Protein AF-A0A9P4KDC1-F1 (afdb_monomer)

Mean predicted aligned error: 7.97 Å

Secondary structure (DSSP, 8-state):
-PPPP-------------TTS-GGGS-SSHHHHHHHHHHHHHS-HHHHHHHHHHHHHHHHHHHHTT-TT--HHHHHHHHHHHHHTTGGGSSTTSS----SS-HHHHHHHHHHHHHTT-TTTHHHH-HHHHHHHHHGGGGSSS-TTTS--TTHHHHHHHHHHHHHHH-GGGG-TTSHHHHHHHHHHH-TT--SS-TT-

pLDDT: mean 82.8, std 18.89, range [23.78, 97.25]

Sequence (197 aa):
MCPPNGFADRIVVAIPVSTSTPYDIVPFTEVSIAANRIASSALRPSILSHSIRVFLYAKTLAAHLGFAGIEEGKLDLLFTTCILHDIGTTKECDGPKHYSISFEDAHKVWVAIALHTSPGIAERISDLAKLVRKAMPIDFGGFEERYPRLEIEKVLGDTAIEQAIRRSPKASAASWSNNLYQAYLADPESKGVNKGF

Structure (mmCIF, N/CA/C/O backbone):
data_AF-A0A9P4KDC1-F1
#
_entry.id   AF-A0A9P4KDC1-F1
#
loop_
_atom_site.group_PDB
_atom_site.id
_atom_site.type_symbol
_atom_site.label_atom_id
_atom_site.label_alt_id
_atom_site.label_comp_id
_atom_site.label_asym_id
_atom_site.label_entity_id
_atom_site.label_seq_id
_atom_site.pdbx_PDB_ins_code
_atom_site.Cartn_x
_atom_site.Cartn_y
_atom_site.Cartn_z
_atom_site.occupancy
_atom_site.B_iso_or_equiv
_atom_site.auth_seq_id
_atom_site.auth_comp_id
_atom_site.auth_asym_id
_atom_site.auth_atom_id
_atom_site.pdbx_PDB_model_num
ATOM 1 N N . MET A 1 1 ? 13.934 1.532 12.221 1.00 29.88 1 MET A N 1
ATOM 2 C CA . MET A 1 1 ? 14.493 2.894 12.094 1.00 29.88 1 MET A CA 1
ATOM 3 C C . MET A 1 1 ? 13.511 3.856 12.747 1.00 29.88 1 MET A C 1
ATOM 5 O O . MET A 1 1 ? 12.413 3.993 12.228 1.00 29.88 1 MET A O 1
ATOM 9 N N . CYS A 1 2 ? 13.840 4.435 13.905 1.00 23.78 2 CYS A N 1
ATOM 10 C CA . CYS A 1 2 ? 13.063 5.556 14.452 1.00 23.78 2 CYS A CA 1
ATOM 11 C C . CYS A 1 2 ? 13.303 6.801 13.584 1.00 23.78 2 CYS A C 1
ATOM 13 O O . CYS A 1 2 ? 14.430 6.968 13.107 1.00 23.78 2 CYS A O 1
ATOM 15 N N . PRO A 1 3 ? 12.304 7.669 13.363 1.00 28.86 3 PRO A N 1
ATOM 16 C CA . PRO A 1 3 ? 12.537 8.898 12.628 1.00 28.86 3 PRO A CA 1
ATOM 17 C C . PRO A 1 3 ? 13.253 9.919 13.534 1.00 28.86 3 PRO A C 1
ATOM 19 O O . PRO A 1 3 ? 12.957 9.983 14.730 1.00 28.86 3 PRO A O 1
ATOM 22 N N . PRO A 1 4 ? 14.211 10.696 12.998 1.00 32.16 4 PRO A N 1
ATOM 23 C CA . PRO A 1 4 ? 14.863 11.766 13.740 1.00 32.16 4 PRO A CA 1
ATOM 24 C C . PRO A 1 4 ? 13.891 12.928 13.993 1.00 32.16 4 PRO A C 1
ATOM 26 O O . PRO A 1 4 ? 13.071 13.269 13.142 1.00 32.16 4 PRO A O 1
ATOM 29 N N . ASN A 1 5 ? 14.002 13.528 15.180 1.00 37.78 5 ASN A N 1
ATOM 30 C CA . ASN A 1 5 ? 13.268 14.723 15.587 1.00 37.78 5 ASN A CA 1
ATOM 31 C C . ASN A 1 5 ? 13.714 15.944 14.772 1.00 37.78 5 ASN A C 1
ATOM 33 O O . ASN A 1 5 ? 14.909 16.226 14.699 1.00 37.78 5 ASN A O 1
ATOM 37 N N . GLY A 1 6 ? 12.756 16.723 14.268 1.00 34.72 6 GLY A N 1
ATOM 38 C CA . GLY A 1 6 ? 13.003 18.101 13.850 1.00 34.72 6 GLY A CA 1
ATOM 39 C C . GLY A 1 6 ? 12.123 18.565 12.697 1.00 34.72 6 GLY A C 1
ATOM 40 O O . GLY A 1 6 ? 12.187 18.002 11.613 1.00 34.72 6 GLY A O 1
ATOM 41 N N . PHE A 1 7 ? 11.408 19.662 12.952 1.00 31.67 7 PHE A N 1
ATOM 42 C CA . PHE A 1 7 ? 10.644 20.501 12.023 1.00 31.67 7 PHE A CA 1
ATOM 43 C C . PHE A 1 7 ? 9.199 20.077 11.755 1.00 31.67 7 PHE A C 1
ATOM 45 O O . PHE A 1 7 ? 8.811 19.594 10.695 1.00 31.67 7 PHE A O 1
ATOM 52 N N . ALA A 1 8 ? 8.37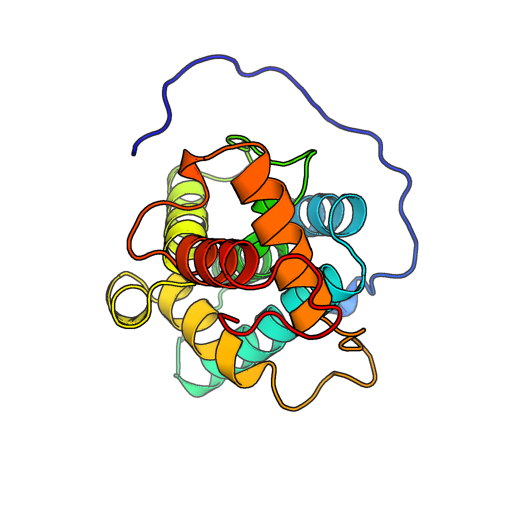3 20.392 12.753 1.00 34.62 8 ALA A N 1
ATOM 53 C CA . ALA A 1 8 ? 7.025 20.863 12.510 1.00 34.62 8 ALA A CA 1
ATOM 54 C C . ALA A 1 8 ? 7.097 22.116 11.623 1.00 34.62 8 ALA A C 1
ATOM 56 O O . ALA A 1 8 ? 7.413 23.187 12.123 1.00 34.62 8 ALA A O 1
ATOM 57 N N . ASP A 1 9 ? 6.830 21.979 10.325 1.00 33.28 9 ASP A N 1
ATOM 58 C CA . ASP A 1 9 ? 6.222 23.062 9.557 1.00 33.28 9 ASP A CA 1
ATOM 59 C C . ASP A 1 9 ? 5.540 22.555 8.277 1.00 33.28 9 ASP A C 1
ATOM 61 O O . ASP A 1 9 ? 6.148 22.019 7.356 1.00 33.28 9 ASP A O 1
ATOM 65 N N . ARG A 1 10 ? 4.216 22.734 8.296 1.00 43.06 10 ARG A N 1
ATOM 66 C CA . ARG A 1 10 ? 3.292 23.043 7.198 1.00 43.06 10 ARG A CA 1
ATOM 67 C C . ARG A 1 10 ? 3.597 22.475 5.811 1.00 43.06 10 ARG A C 1
ATOM 69 O O . ARG A 1 10 ? 4.330 23.082 5.041 1.00 43.06 10 ARG A O 1
ATOM 76 N N . ILE A 1 11 ? 2.767 21.514 5.397 1.00 33.25 11 ILE A N 1
ATOM 77 C CA . ILE A 1 11 ? 2.155 21.571 4.065 1.00 33.25 11 ILE A CA 1
ATOM 78 C C . ILE A 1 11 ? 0.678 21.147 4.166 1.00 33.25 11 ILE A C 1
ATOM 80 O O . ILE A 1 11 ? 0.348 19.965 4.129 1.00 33.25 11 ILE A O 1
ATOM 84 N N . VAL A 1 12 ? -0.230 22.123 4.262 1.00 38.34 12 VAL A N 1
ATOM 85 C CA . VAL A 1 12 ? -1.611 21.940 3.791 1.00 38.34 12 VAL A CA 1
ATOM 86 C C . VAL A 1 12 ? -1.554 22.217 2.294 1.00 38.34 12 VAL A C 1
ATOM 88 O O . VAL A 1 12 ? -1.618 23.373 1.881 1.00 38.34 12 VAL A O 1
ATOM 91 N N . VAL A 1 13 ? -1.349 21.188 1.466 1.00 37.28 13 VAL A N 1
ATOM 92 C CA . VAL A 1 13 ? -1.522 21.381 0.021 1.00 37.28 13 VAL A CA 1
ATOM 93 C C . VAL A 1 13 ? -3.025 21.506 -0.210 1.00 37.28 13 VAL A C 1
ATOM 95 O O . VAL A 1 13 ? -3.771 20.544 -0.018 1.00 37.28 13 VAL A O 1
ATOM 98 N N . ALA A 1 14 ? -3.482 22.694 -0.597 1.00 40.09 14 ALA A N 1
ATOM 99 C CA . ALA A 1 14 ? -4.805 22.867 -1.177 1.00 40.09 14 ALA A CA 1
ATOM 100 C C . ALA A 1 14 ? -4.796 22.202 -2.563 1.00 40.09 14 ALA A C 1
ATOM 102 O O . ALA A 1 14 ? -4.423 22.819 -3.557 1.00 40.09 14 ALA A O 1
ATOM 103 N N . ILE A 1 15 ? -5.128 20.911 -2.608 1.00 41.53 15 ILE A N 1
ATOM 104 C CA . ILE A 1 15 ? -5.276 20.152 -3.855 1.00 41.53 15 ILE A CA 1
ATOM 105 C C . ILE A 1 15 ? -6.762 20.151 -4.226 1.00 41.53 15 ILE A C 1
ATOM 107 O O . ILE A 1 15 ? -7.590 19.853 -3.357 1.00 41.53 15 ILE A O 1
ATOM 111 N N . PRO A 1 16 ? -7.123 20.484 -5.479 1.00 36.47 16 PRO A N 1
ATOM 112 C CA . PRO A 1 16 ? -8.507 20.460 -5.926 1.00 36.47 16 PRO A CA 1
ATOM 113 C C . PRO A 1 16 ? -9.103 19.058 -5.763 1.00 36.47 16 PRO A C 1
ATOM 115 O O . PRO A 1 16 ? -8.506 18.050 -6.141 1.00 36.47 16 PRO A O 1
ATOM 118 N N . VAL A 1 17 ? -10.292 19.011 -5.164 1.00 39.22 17 VAL A N 1
ATOM 119 C CA . VAL A 1 17 ? -11.052 17.783 -4.923 1.00 39.22 17 VAL A CA 1
ATOM 120 C C . VAL A 1 17 ? -11.535 17.240 -6.268 1.00 39.22 17 VAL A C 1
ATOM 122 O O . VAL A 1 17 ? -12.420 17.821 -6.891 1.00 39.22 17 VAL A O 1
ATOM 125 N N . SER A 1 18 ? -10.955 16.127 -6.719 1.00 39.22 18 SER A N 1
ATOM 126 C CA . SER A 1 18 ? -11.537 15.329 -7.800 1.00 39.22 18 SER A CA 1
ATOM 127 C C . SER A 1 18 ? -12.724 14.539 -7.242 1.00 39.22 18 SER A C 1
ATOM 129 O O . SER A 1 18 ? -12.591 13.801 -6.265 1.00 39.22 18 SER A O 1
ATOM 131 N N . THR A 1 19 ? -13.900 14.726 -7.834 1.00 39.00 19 THR A N 1
ATOM 132 C CA . THR A 1 19 ? -15.217 14.325 -7.309 1.00 39.00 19 THR A CA 1
ATOM 133 C C . THR A 1 19 ? -15.581 12.850 -7.519 1.00 39.00 19 THR A C 1
ATOM 135 O O . THR A 1 19 ? -16.751 12.493 -7.421 1.00 39.00 19 THR A O 1
ATOM 138 N N . SER A 1 20 ? -14.620 11.964 -7.793 1.00 47.50 20 SER A N 1
ATOM 139 C CA . SER A 1 20 ? -14.916 10.566 -8.147 1.00 47.50 20 SER A CA 1
ATOM 140 C C . SER A 1 20 ? -14.581 9.522 -7.076 1.00 47.50 20 SER A C 1
ATOM 142 O O . SER A 1 20 ? -14.668 8.331 -7.369 1.00 47.50 20 SER A O 1
ATOM 144 N N . THR A 1 21 ? -14.213 9.908 -5.847 1.00 49.53 21 THR A N 1
ATOM 145 C CA . THR A 1 21 ? -14.125 8.942 -4.733 1.00 49.53 21 THR A CA 1
ATOM 146 C C . THR A 1 21 ? -15.420 8.979 -3.923 1.00 49.53 21 THR A C 1
ATOM 148 O O . THR A 1 21 ? -15.751 10.017 -3.350 1.00 49.53 21 THR A O 1
ATOM 151 N N . PRO A 1 22 ? -16.208 7.891 -3.889 1.00 52.09 22 PRO A N 1
ATOM 152 C CA . PRO A 1 22 ? -17.443 7.886 -3.129 1.00 52.09 22 PRO A CA 1
ATOM 153 C C . PRO A 1 22 ? -17.098 7.898 -1.639 1.00 52.09 22 PRO A C 1
ATOM 155 O O . PRO A 1 22 ? -16.481 6.965 -1.123 1.00 52.09 22 PRO A O 1
ATOM 158 N N . TYR A 1 23 ? -17.509 8.968 -0.961 1.00 58.38 23 TYR A N 1
ATOM 159 C CA . TYR A 1 23 ? -17.381 9.163 0.484 1.00 58.38 23 TYR A CA 1
ATOM 160 C C . TYR A 1 23 ? -17.908 7.971 1.311 1.00 58.38 23 TYR A C 1
ATOM 162 O O . TYR A 1 23 ? -17.483 7.794 2.444 1.00 58.38 23 TYR A O 1
ATOM 170 N N . ASP A 1 24 ? -18.758 7.114 0.736 1.00 73.00 24 ASP A N 1
ATOM 171 C CA . ASP A 1 24 ? -19.408 5.972 1.395 1.00 73.00 24 ASP A CA 1
ATOM 172 C C . ASP A 1 24 ? -18.449 4.926 1.992 1.00 73.00 24 ASP A C 1
ATOM 174 O O . ASP A 1 24 ? -18.828 4.196 2.908 1.00 73.00 24 ASP A O 1
ATOM 178 N N . ILE A 1 25 ? -17.229 4.792 1.455 1.00 82.81 25 ILE A N 1
ATOM 179 C CA . ILE A 1 25 ? -16.255 3.791 1.932 1.00 82.81 25 ILE A CA 1
ATOM 180 C C . ILE A 1 25 ? -15.199 4.368 2.876 1.00 82.81 25 ILE A C 1
ATOM 182 O O . ILE A 1 25 ? -14.507 3.600 3.545 1.00 82.81 25 ILE A O 1
ATOM 186 N N . VAL A 1 26 ? -15.060 5.694 2.915 1.00 85.06 26 VAL A N 1
ATOM 187 C CA . VAL A 1 26 ? -14.064 6.384 3.736 1.00 85.06 26 VAL A CA 1
ATOM 188 C C . VAL A 1 26 ? -14.664 6.578 5.127 1.00 85.06 26 VAL A C 1
ATOM 190 O O . VAL A 1 26 ? -15.714 7.212 5.235 1.00 85.06 26 VAL A O 1
ATOM 193 N N . PRO A 1 27 ? -14.040 6.068 6.204 1.00 87.56 27 PRO A N 1
ATOM 194 C CA . PRO A 1 27 ? -14.492 6.384 7.554 1.00 87.56 27 PRO A CA 1
ATOM 195 C C . PRO A 1 27 ? -14.543 7.902 7.775 1.00 87.56 27 PRO A C 1
ATOM 197 O O . PRO A 1 27 ? -13.656 8.632 7.325 1.00 87.56 27 PRO A O 1
ATOM 200 N N . PHE A 1 28 ? -15.582 8.394 8.453 1.00 86.69 28 PHE A N 1
ATOM 201 C CA . PHE A 1 28 ? -15.849 9.831 8.582 1.00 86.69 28 PHE A CA 1
ATOM 202 C C . PHE A 1 28 ? -15.033 10.485 9.708 1.00 86.69 28 PHE A C 1
ATOM 204 O O . PHE A 1 28 ? -15.563 11.158 10.587 1.00 86.69 28 PHE A O 1
ATOM 211 N N . THR A 1 29 ? -13.722 10.270 9.685 1.00 87.25 29 THR A N 1
ATOM 212 C CA . THR A 1 29 ? -12.773 10.854 10.637 1.00 87.25 29 THR A CA 1
ATOM 213 C C . THR A 1 29 ? -11.743 11.706 9.913 1.00 87.25 29 THR A C 1
ATOM 215 O O . THR A 1 29 ? -11.454 11.506 8.729 1.00 87.25 29 THR A O 1
ATOM 218 N N . GLU A 1 30 ? -11.171 12.686 10.618 1.00 87.56 30 GLU A N 1
ATOM 219 C CA . GLU A 1 30 ? -10.211 13.621 10.021 1.00 87.56 30 GLU A CA 1
ATOM 220 C C . GLU A 1 30 ? -9.002 12.900 9.413 1.00 87.56 30 GLU A C 1
ATOM 222 O O . GLU A 1 30 ? -8.563 13.254 8.316 1.00 87.56 30 GLU A O 1
ATOM 227 N N . VAL A 1 31 ? -8.503 11.852 10.080 1.00 88.06 31 VAL A N 1
ATOM 228 C CA . VAL A 1 31 ? -7.376 11.053 9.583 1.00 88.06 31 VAL A CA 1
ATOM 229 C C . VAL A 1 31 ? -7.734 10.299 8.306 1.00 88.06 31 VAL A C 1
ATOM 231 O O . VAL A 1 31 ? -6.983 10.377 7.335 1.00 88.06 31 VAL A O 1
ATOM 234 N N . SER A 1 32 ? -8.886 9.628 8.264 1.00 90.75 32 SER A N 1
ATOM 235 C CA . SER A 1 32 ? -9.312 8.840 7.107 1.00 90.75 32 SER A CA 1
ATOM 236 C C . SER A 1 32 ? -9.568 9.734 5.893 1.00 90.75 32 SER A C 1
ATOM 238 O O . SER A 1 32 ? -9.101 9.449 4.788 1.00 90.75 32 SER A O 1
ATOM 240 N N . ILE A 1 33 ? -10.213 10.885 6.099 1.00 90.56 33 ILE A N 1
ATOM 241 C CA . ILE A 1 33 ? -10.442 11.883 5.047 1.00 90.56 33 ILE A CA 1
ATOM 242 C C . ILE A 1 33 ? -9.114 12.456 4.534 1.00 90.56 33 ILE A C 1
ATOM 244 O O . ILE A 1 33 ? -8.922 12.581 3.319 1.00 90.56 33 ILE A O 1
ATOM 248 N N . ALA A 1 34 ? -8.181 12.796 5.429 1.00 89.62 34 ALA A N 1
ATOM 249 C CA . ALA A 1 34 ? -6.869 13.314 5.047 1.00 89.62 34 ALA A CA 1
ATOM 250 C C . ALA A 1 34 ? -6.041 12.270 4.281 1.00 89.62 34 ALA A C 1
ATOM 252 O O . ALA A 1 34 ? -5.470 12.590 3.237 1.00 89.62 34 ALA A O 1
ATOM 253 N N . ALA A 1 35 ? -6.021 11.021 4.750 1.00 91.81 35 ALA A N 1
ATOM 254 C CA . ALA A 1 35 ? -5.336 9.912 4.095 1.00 91.81 35 ALA A CA 1
ATOM 255 C C . ALA A 1 35 ? -5.904 9.653 2.693 1.00 91.81 35 ALA A C 1
ATOM 257 O O . ALA A 1 35 ? -5.139 9.574 1.730 1.00 91.81 35 ALA A O 1
ATOM 258 N N . ASN A 1 36 ? -7.235 9.624 2.553 1.00 93.31 36 ASN A N 1
ATOM 259 C CA . ASN A 1 36 ? -7.890 9.480 1.254 1.00 93.31 36 ASN A CA 1
ATOM 260 C C . ASN A 1 36 ? -7.541 10.631 0.304 1.00 93.31 36 ASN A C 1
ATOM 262 O O . ASN A 1 36 ? -7.286 10.396 -0.876 1.00 93.31 36 ASN A O 1
ATOM 266 N N . ARG A 1 37 ? -7.500 11.873 0.802 1.00 91.44 37 ARG A N 1
ATOM 267 C CA . ARG A 1 37 ? -7.134 13.043 -0.009 1.00 91.44 37 ARG A CA 1
ATOM 268 C C . ARG A 1 37 ? -5.698 12.944 -0.516 1.00 91.44 37 ARG A C 1
ATOM 270 O O . ARG A 1 37 ? -5.464 13.169 -1.698 1.00 91.44 37 ARG A O 1
ATOM 277 N N . ILE A 1 38 ? -4.761 12.575 0.358 1.00 90.56 38 ILE A N 1
ATOM 278 C CA . ILE A 1 38 ? -3.352 12.378 -0.008 1.00 90.56 38 ILE A CA 1
ATOM 279 C C . ILE A 1 38 ? -3.242 11.289 -1.076 1.00 90.56 38 ILE A C 1
ATOM 281 O O 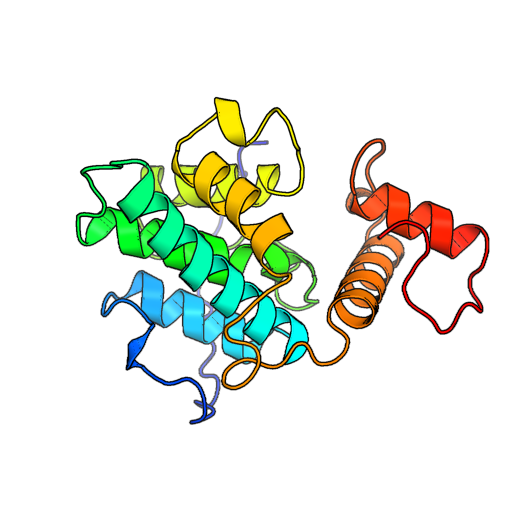. ILE A 1 38 ? -2.696 11.542 -2.149 1.00 90.56 38 ILE A O 1
ATOM 285 N N . ALA A 1 39 ? -3.824 10.117 -0.823 1.00 93.44 39 ALA A N 1
ATOM 286 C CA . ALA A 1 39 ? -3.799 8.996 -1.752 1.00 93.44 39 ALA A CA 1
ATOM 287 C C . ALA A 1 39 ? -4.424 9.353 -3.107 1.00 93.44 39 ALA A C 1
ATOM 289 O O . ALA A 1 39 ? -3.787 9.173 -4.139 1.00 93.44 39 ALA A O 1
ATOM 290 N N . SER A 1 40 ? -5.622 9.940 -3.109 1.00 93.88 40 SER A N 1
ATOM 291 C CA . SER A 1 40 ? -6.338 10.311 -4.338 1.00 93.88 40 SER A CA 1
ATOM 292 C C . SER A 1 40 ? -5.617 11.383 -5.153 1.00 93.88 40 SER A C 1
ATOM 294 O O . SER A 1 40 ? -5.797 11.454 -6.364 1.00 93.88 40 SER A O 1
ATOM 296 N N . SER A 1 41 ? -4.811 12.225 -4.500 1.00 92.38 41 SER A N 1
ATOM 297 C CA . SER A 1 41 ? -4.029 13.261 -5.178 1.00 92.38 41 SER A CA 1
ATOM 298 C C . SER A 1 41 ? -2.712 12.770 -5.775 1.00 92.38 41 SER A C 1
ATOM 300 O O . SER A 1 41 ? -2.232 13.365 -6.735 1.00 92.38 41 SER A O 1
ATOM 302 N N . ALA A 1 42 ? -2.115 11.724 -5.199 1.00 92.44 42 ALA A N 1
ATOM 303 C CA . ALA A 1 42 ? -0.750 11.309 -5.520 1.00 92.44 42 ALA A CA 1
ATOM 304 C C . ALA A 1 42 ? -0.683 9.960 -6.252 1.00 92.44 42 ALA A C 1
ATOM 306 O O . ALA A 1 42 ? 0.212 9.743 -7.067 1.00 92.44 42 ALA A O 1
ATOM 307 N N . LEU A 1 43 ? -1.600 9.033 -5.963 1.00 95.38 43 LEU A N 1
ATOM 308 C CA . LEU A 1 43 ? -1.584 7.696 -6.549 1.00 95.38 43 LEU A CA 1
ATOM 309 C C . LEU A 1 43 ? -2.137 7.699 -7.974 1.00 95.38 43 LEU A C 1
ATOM 311 O O . LEU A 1 43 ? -3.105 8.382 -8.307 1.00 95.38 43 LEU A O 1
ATOM 315 N N . ARG A 1 44 ? -1.561 6.833 -8.811 1.00 95.81 44 ARG A N 1
ATOM 316 C CA . ARG A 1 44 ? -2.151 6.475 -10.106 1.00 95.81 44 ARG A CA 1
ATOM 317 C C . ARG A 1 44 ? -3.528 5.825 -9.881 1.00 95.81 44 ARG A C 1
ATOM 319 O O . ARG A 1 44 ? -3.681 5.106 -8.892 1.00 95.81 44 ARG A O 1
ATOM 326 N N . PRO A 1 45 ? -4.501 5.974 -10.802 1.00 96.44 45 PRO A N 1
ATOM 327 C CA . PRO A 1 45 ? -5.839 5.393 -10.636 1.00 96.44 45 PRO A CA 1
ATOM 328 C C . PRO A 1 45 ? -5.855 3.880 -10.375 1.00 96.44 45 PRO A C 1
ATOM 330 O O . PRO A 1 45 ? -6.677 3.406 -9.590 1.00 96.44 45 PRO A O 1
ATOM 333 N N . SER A 1 46 ? -4.932 3.129 -10.989 1.00 96.38 46 SER A N 1
ATOM 334 C CA . SER A 1 46 ? -4.757 1.692 -10.748 1.00 96.38 46 SER A CA 1
ATOM 335 C C . SER A 1 46 ? -4.365 1.405 -9.296 1.00 96.38 46 SER A C 1
ATOM 337 O O . SER A 1 46 ? -5.005 0.585 -8.641 1.00 96.38 46 SER A O 1
ATOM 339 N N . ILE A 1 47 ? -3.359 2.118 -8.773 1.00 96.50 47 ILE A N 1
ATOM 340 C CA . ILE A 1 47 ? -2.836 1.949 -7.408 1.00 96.50 47 ILE A CA 1
ATOM 341 C C . ILE A 1 47 ? -3.857 2.435 -6.373 1.00 96.50 47 ILE A C 1
ATOM 343 O O . ILE A 1 47 ? -4.075 1.772 -5.366 1.00 96.50 47 ILE A O 1
ATOM 347 N N . LEU A 1 48 ? -4.562 3.541 -6.634 1.00 96.81 48 LEU A N 1
ATOM 348 C CA . LEU A 1 48 ? -5.652 3.992 -5.765 1.00 96.81 48 LEU A CA 1
ATOM 349 C C . LEU A 1 48 ? -6.773 2.943 -5.679 1.00 96.81 48 LEU A C 1
ATOM 351 O O . LEU A 1 48 ? -7.231 2.617 -4.585 1.00 96.81 48 LEU A O 1
ATOM 355 N N . SER A 1 49 ? -7.189 2.391 -6.823 1.00 95.69 49 SER A N 1
ATOM 356 C CA . SER A 1 49 ? -8.220 1.347 -6.877 1.00 95.69 49 SER A CA 1
ATOM 357 C C . SER A 1 49 ? -7.772 0.083 -6.142 1.00 95.69 49 SER A C 1
ATOM 359 O O . SER A 1 49 ? -8.550 -0.474 -5.374 1.00 95.69 49 SER A O 1
ATOM 361 N N . HIS A 1 50 ? -6.511 -0.325 -6.310 1.00 95.75 50 HIS A N 1
ATOM 362 C CA . HIS A 1 50 ? -5.890 -1.410 -5.548 1.00 95.75 50 HIS A CA 1
ATOM 363 C C . HIS A 1 50 ? -5.968 -1.172 -4.040 1.00 95.75 50 HIS A C 1
ATOM 365 O O . HIS A 1 50 ? -6.538 -1.985 -3.318 1.00 95.75 50 HIS A O 1
ATOM 371 N N . SER A 1 51 ? -5.495 -0.023 -3.566 1.00 97.19 51 SER A N 1
ATOM 372 C CA . SER A 1 51 ? -5.525 0.326 -2.146 1.00 97.19 51 SER A CA 1
ATOM 373 C C . SER A 1 51 ? -6.940 0.319 -1.553 1.00 97.19 51 SER A C 1
ATOM 375 O O . SER A 1 51 ? -7.140 -0.136 -0.423 1.00 97.19 51 SER A O 1
ATOM 377 N N . ILE A 1 52 ? -7.943 0.763 -2.322 1.00 95.94 52 ILE A N 1
ATOM 378 C CA . ILE A 1 52 ? -9.357 0.691 -1.926 1.00 95.94 52 ILE A CA 1
ATOM 379 C C . ILE A 1 52 ? -9.835 -0.762 -1.836 1.00 95.94 52 ILE A C 1
ATOM 381 O O . ILE A 1 52 ? -10.447 -1.143 -0.837 1.00 95.94 52 ILE A O 1
ATOM 385 N N . ARG A 1 53 ? -9.565 -1.594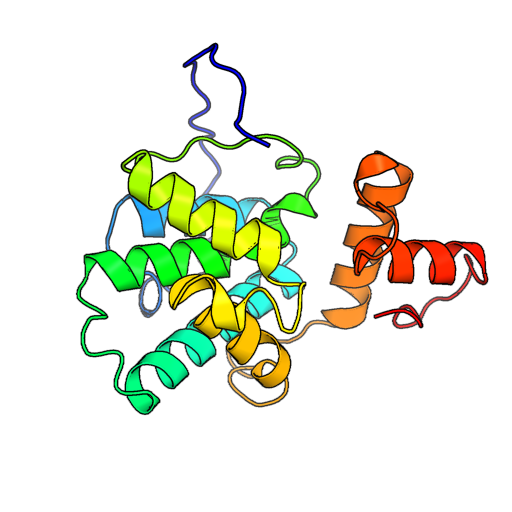 -2.846 1.00 95.62 53 ARG A N 1
ATOM 386 C CA . ARG A 1 53 ? -9.963 -3.007 -2.819 1.00 95.62 53 ARG A CA 1
ATOM 387 C C . ARG A 1 53 ? -9.289 -3.757 -1.664 1.00 95.62 53 ARG A C 1
ATOM 389 O O . ARG A 1 53 ? -9.978 -4.464 -0.929 1.00 95.62 53 ARG A O 1
ATOM 396 N N . VAL A 1 54 ? -7.997 -3.520 -1.415 1.00 96.06 54 VAL A N 1
ATOM 397 C CA . VAL A 1 54 ? -7.264 -4.058 -0.253 1.00 96.06 54 VAL A CA 1
ATOM 398 C C . VAL A 1 54 ? -7.956 -3.673 1.056 1.00 96.06 54 VAL A C 1
ATOM 400 O O . VAL A 1 54 ? -8.154 -4.539 1.908 1.00 96.06 54 VAL A O 1
ATOM 403 N N . PHE A 1 55 ? -8.395 -2.418 1.216 1.00 95.62 55 PHE A N 1
ATOM 404 C CA . PHE A 1 55 ? -9.179 -2.006 2.387 1.00 95.62 55 PHE A CA 1
ATOM 405 C C . PHE A 1 55 ? -10.489 -2.794 2.526 1.00 95.62 55 PHE A C 1
ATOM 407 O O . PHE A 1 55 ? -10.799 -3.281 3.615 1.00 95.62 55 PHE A O 1
ATOM 414 N N . LEU A 1 56 ? -11.253 -2.955 1.443 1.00 93.44 56 LEU A N 1
ATOM 415 C CA . LEU A 1 56 ? -12.536 -3.666 1.469 1.00 93.44 56 LEU A CA 1
ATOM 416 C C . LEU A 1 56 ? -12.366 -5.145 1.848 1.00 93.44 56 LEU A C 1
ATOM 418 O O . LEU A 1 56 ? -13.127 -5.665 2.675 1.00 93.44 56 LEU A O 1
ATOM 422 N N . TYR A 1 57 ? -11.336 -5.812 1.323 1.00 93.31 57 TYR A N 1
ATOM 423 C CA . TYR A 1 57 ? -10.999 -7.176 1.732 1.00 93.31 57 TYR A CA 1
ATOM 424 C C . TYR A 1 57 ? -10.512 -7.239 3.171 1.00 93.31 57 TYR A C 1
ATOM 426 O O . TYR A 1 57 ? -10.959 -8.106 3.918 1.00 93.31 57 TYR A O 1
ATOM 434 N N . ALA A 1 58 ? -9.653 -6.315 3.600 1.00 92.94 58 ALA A N 1
ATOM 435 C CA . ALA A 1 58 ? -9.152 -6.294 4.969 1.00 92.94 58 ALA A CA 1
ATOM 436 C C . ALA A 1 58 ? -10.284 -6.070 5.985 1.00 92.94 58 ALA A C 1
ATOM 438 O O . ALA A 1 58 ? -10.343 -6.757 7.005 1.00 92.94 58 ALA A O 1
ATOM 439 N N . LYS A 1 59 ? -11.233 -5.176 5.677 1.00 91.31 59 LYS A N 1
ATOM 440 C CA . LYS A 1 59 ? -12.452 -4.951 6.467 1.00 91.31 59 LYS A CA 1
ATOM 441 C C . LYS A 1 59 ? -13.303 -6.222 6.550 1.00 91.31 59 LYS A C 1
ATOM 443 O O . LYS A 1 59 ? -13.755 -6.592 7.632 1.00 91.31 59 LYS A O 1
ATOM 448 N N . THR A 1 60 ? -13.475 -6.923 5.429 1.00 89.69 60 THR A N 1
ATOM 449 C CA . THR A 1 60 ? -14.223 -8.190 5.369 1.00 89.69 60 THR A CA 1
ATOM 450 C C . THR A 1 60 ? -13.528 -9.300 6.162 1.00 89.69 60 THR A C 1
ATOM 452 O O . THR A 1 60 ? -14.177 -10.023 6.919 1.00 89.69 60 THR A O 1
ATOM 455 N N . LEU A 1 61 ? -12.204 -9.420 6.041 1.00 89.06 61 LEU A N 1
ATOM 456 C CA . LEU A 1 61 ? -11.387 -10.371 6.796 1.00 89.06 61 LEU A CA 1
ATOM 457 C C . LEU A 1 61 ? -11.464 -10.118 8.299 1.00 89.06 61 LEU A C 1
ATOM 459 O O . LEU A 1 61 ? -11.557 -11.066 9.073 1.00 89.06 61 LEU A O 1
ATOM 463 N N . ALA A 1 62 ? -11.434 -8.854 8.715 1.00 89.06 62 ALA A N 1
ATOM 464 C CA . ALA A 1 62 ? -11.513 -8.499 10.122 1.00 89.06 62 ALA A CA 1
ATOM 465 C C . ALA A 1 62 ? -12.828 -8.962 10.761 1.00 89.06 62 ALA A C 1
ATOM 467 O O . ALA A 1 62 ? -12.806 -9.529 11.853 1.00 89.06 62 ALA A O 1
ATOM 468 N N . ALA A 1 63 ? -13.946 -8.800 10.043 1.00 85.19 63 ALA A N 1
ATOM 469 C CA . ALA A 1 63 ? -15.246 -9.307 10.472 1.00 85.19 63 ALA A CA 1
ATOM 470 C C . ALA A 1 63 ? -15.256 -10.844 10.591 1.00 85.19 63 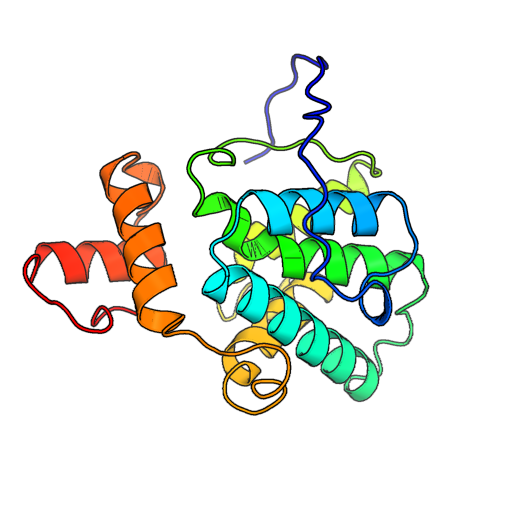ALA A C 1
ATOM 472 O O . ALA A 1 63 ? -15.702 -11.377 11.604 1.00 85.19 63 ALA A O 1
ATOM 473 N N . HIS A 1 64 ? -14.711 -11.560 9.600 1.00 83.12 64 HIS A N 1
ATOM 474 C CA . HIS A 1 64 ? -14.681 -13.031 9.598 1.00 83.12 64 HIS A CA 1
ATOM 475 C C . HIS A 1 64 ? -13.780 -13.630 10.678 1.00 83.12 64 HIS A C 1
ATOM 477 O O . HIS A 1 64 ? -14.105 -14.662 11.257 1.00 83.12 64 HIS A O 1
ATOM 483 N N . LEU A 1 65 ? -12.634 -13.005 10.945 1.00 80.38 65 LEU A N 1
ATOM 484 C CA . LEU A 1 65 ? -11.663 -13.499 11.922 1.00 80.38 65 LEU A CA 1
ATOM 485 C C . LEU A 1 65 ? -12.048 -13.161 13.367 1.00 80.38 65 LEU A C 1
ATOM 487 O O . LEU A 1 65 ? -11.261 -13.418 14.276 1.00 80.38 65 LEU A O 1
ATOM 491 N N . GLY A 1 66 ? -13.234 -12.583 13.587 1.00 70.56 66 GLY A N 1
ATOM 492 C CA . GLY A 1 66 ? -13.700 -12.222 14.919 1.00 70.56 66 GLY A CA 1
ATOM 493 C C . GLY A 1 66 ? -12.782 -11.207 15.592 1.00 70.56 66 GLY A C 1
ATOM 494 O O . GLY A 1 66 ? -12.659 -11.219 16.816 1.00 70.56 66 GLY A O 1
ATOM 495 N N . PHE A 1 67 ? -12.125 -10.332 14.815 1.00 72.25 67 PHE A N 1
ATOM 496 C CA . PHE A 1 67 ? -11.434 -9.177 15.375 1.00 72.25 67 PHE A CA 1
ATOM 497 C C . PHE A 1 67 ? -12.499 -8.234 15.935 1.00 72.25 67 PHE A C 1
ATOM 499 O O . PHE A 1 67 ? -12.932 -7.294 15.275 1.00 72.25 67 PHE A O 1
ATOM 506 N N . ALA A 1 68 ? -12.922 -8.521 17.169 1.00 50.06 68 ALA A N 1
ATOM 507 C CA . ALA A 1 68 ? -14.057 -7.938 17.886 1.00 50.06 68 ALA A CA 1
ATOM 508 C C . ALA A 1 68 ? -13.976 -6.415 18.088 1.00 50.06 68 ALA A C 1
ATOM 510 O O . ALA A 1 68 ? -14.868 -5.821 18.676 1.00 50.06 68 ALA A O 1
ATOM 511 N N . GLY A 1 69 ? -12.903 -5.781 17.618 1.00 48.88 69 GLY A N 1
ATOM 512 C CA . GLY A 1 69 ? -12.583 -4.392 17.876 1.00 48.88 69 GLY A CA 1
ATOM 513 C C . GLY A 1 69 ? -12.244 -3.606 16.626 1.00 48.88 69 GLY A C 1
ATOM 514 O O . GLY A 1 69 ? -11.340 -2.784 16.708 1.00 48.88 69 GLY A O 1
ATOM 515 N N . ILE A 1 70 ? -12.952 -3.780 15.507 1.00 53.38 70 ILE A N 1
ATOM 516 C CA . ILE A 1 70 ? -13.159 -2.610 14.642 1.00 53.38 70 ILE A CA 1
ATOM 517 C C . ILE A 1 70 ? -14.188 -1.703 15.341 1.00 53.38 70 ILE A C 1
ATOM 519 O O . ILE A 1 70 ? -15.321 -1.546 14.905 1.00 53.38 70 ILE A O 1
ATOM 523 N N . GLU A 1 71 ? -13.795 -1.154 16.490 1.00 54.78 71 GLU A N 1
ATOM 524 C CA . GLU A 1 71 ? -14.352 0.103 16.976 1.00 54.78 71 GLU A CA 1
ATOM 525 C C . GLU A 1 71 ? -13.971 1.193 15.960 1.00 54.78 71 GLU A C 1
ATOM 527 O O . GLU A 1 71 ? -13.000 1.018 15.210 1.00 54.78 71 GLU A O 1
A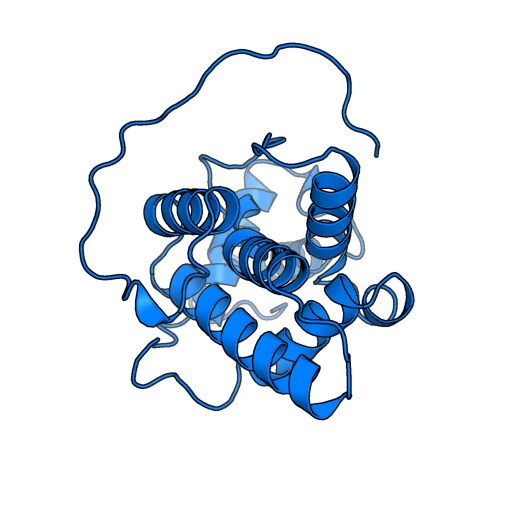TOM 532 N N . GLU A 1 72 ? -14.700 2.311 15.927 1.00 59.38 72 GLU A N 1
ATOM 533 C CA . GLU A 1 72 ? -14.468 3.415 14.975 1.00 59.38 72 GLU A CA 1
ATOM 534 C C . GLU A 1 72 ? -12.979 3.792 14.855 1.00 59.38 72 GLU A C 1
ATOM 536 O O . GLU A 1 72 ? -12.467 3.909 13.743 1.00 59.38 72 GLU A O 1
ATOM 541 N N . GLY A 1 73 ? -12.235 3.797 15.970 1.00 61.56 73 GLY A N 1
ATOM 542 C CA . GLY A 1 73 ? -10.804 4.116 15.980 1.00 61.56 73 GLY A CA 1
ATOM 543 C C . GLY A 1 73 ? -9.878 3.095 15.302 1.00 61.56 73 GLY A C 1
ATOM 544 O O . GLY A 1 73 ? -8.822 3.478 14.811 1.00 61.56 73 GLY A O 1
ATOM 545 N N . LYS A 1 74 ? -10.228 1.800 15.213 1.00 78.19 74 LYS A N 1
ATOM 546 C CA . LYS A 1 74 ? -9.385 0.812 14.498 1.00 78.19 74 LYS A CA 1
ATOM 547 C C . LYS A 1 74 ? -9.723 0.720 13.015 1.00 78.19 74 LYS A C 1
ATOM 549 O O . LYS A 1 74 ? -8.851 0.340 12.229 1.00 78.19 74 LYS A O 1
ATOM 554 N N . LEU A 1 75 ? -10.948 1.084 12.623 1.00 87.94 75 LEU A N 1
ATOM 555 C CA . LEU A 1 75 ? -11.315 1.162 11.208 1.00 87.94 75 LEU A CA 1
ATOM 556 C C . LEU A 1 75 ? -10.521 2.257 10.498 1.00 87.94 75 LEU A C 1
ATOM 558 O O . LEU A 1 75 ? -10.062 2.040 9.381 1.00 87.94 75 LEU A O 1
ATOM 562 N N . ASP A 1 76 ? -10.315 3.387 11.171 1.00 90.06 76 ASP A N 1
ATOM 563 C CA . ASP A 1 76 ? -9.514 4.499 10.665 1.00 90.06 76 ASP A CA 1
ATOM 564 C C . ASP A 1 76 ? -8.068 4.106 10.404 1.00 90.06 76 ASP A C 1
ATOM 566 O O . ASP A 1 76 ? -7.516 4.424 9.351 1.00 90.06 76 ASP A O 1
ATOM 570 N N . LEU A 1 77 ? -7.448 3.375 11.335 1.00 92.00 77 LEU A N 1
ATOM 571 C CA . LEU A 1 77 ? -6.077 2.900 11.158 1.00 92.00 77 LEU A CA 1
ATOM 572 C C . LEU A 1 77 ? -5.994 1.860 10.047 1.00 92.00 77 LEU A C 1
ATOM 574 O O . LEU A 1 77 ? -5.039 1.884 9.271 1.00 92.00 77 LEU A O 1
ATOM 578 N N . LEU A 1 78 ? -6.994 0.981 9.932 1.00 93.94 78 LEU A N 1
ATOM 579 C CA . LEU A 1 78 ? -7.075 0.021 8.837 1.00 93.94 78 LEU A CA 1
ATOM 580 C C . LEU A 1 78 ? -7.193 0.727 7.486 1.00 93.94 78 LEU A C 1
ATOM 582 O O . LEU A 1 78 ? -6.400 0.454 6.588 1.00 93.94 78 LEU A O 1
ATOM 586 N N . PHE A 1 79 ? -8.127 1.671 7.366 1.00 94.50 79 PHE A N 1
ATOM 587 C CA . PHE A 1 79 ? -8.311 2.470 6.161 1.00 94.50 79 PHE A CA 1
ATOM 588 C C . PHE A 1 79 ? -7.048 3.257 5.818 1.00 94.50 79 PHE A C 1
ATOM 590 O O . PHE A 1 79 ? -6.544 3.140 4.707 1.00 94.50 79 PHE A O 1
ATOM 597 N N . THR A 1 80 ? -6.491 3.992 6.782 1.00 94.25 80 THR A N 1
ATOM 598 C CA . THR A 1 80 ? -5.274 4.799 6.613 1.00 94.25 80 THR A CA 1
ATOM 599 C C . THR A 1 80 ? -4.095 3.939 6.166 1.00 94.25 80 THR A C 1
ATOM 601 O O . THR A 1 80 ? -3.365 4.320 5.255 1.00 94.25 80 THR A O 1
ATOM 604 N N . THR A 1 81 ? -3.928 2.753 6.755 1.00 95.44 81 THR A N 1
ATOM 605 C CA . THR A 1 81 ? -2.864 1.817 6.370 1.00 95.44 81 THR A CA 1
ATOM 606 C C . THR A 1 81 ? -3.066 1.315 4.946 1.00 95.44 81 THR A C 1
ATOM 608 O O . THR A 1 81 ? -2.148 1.410 4.138 1.00 95.44 81 THR A O 1
ATOM 611 N N . CYS A 1 82 ? -4.260 0.819 4.607 1.00 96.88 82 CYS A N 1
ATOM 612 C CA . CYS A 1 82 ? -4.551 0.305 3.269 1.00 96.88 82 CYS A CA 1
ATOM 613 C C . CYS A 1 82 ? -4.460 1.397 2.198 1.00 96.88 82 CYS A C 1
ATOM 615 O O . CYS A 1 82 ? -3.837 1.179 1.166 1.00 96.88 82 CYS A O 1
ATOM 617 N N . ILE A 1 83 ? -5.029 2.581 2.432 1.00 96.69 83 ILE A N 1
ATOM 618 C CA . ILE A 1 83 ? -5.079 3.642 1.421 1.00 96.69 83 ILE A CA 1
ATOM 619 C C . ILE A 1 83 ? -3.693 4.243 1.129 1.00 96.69 83 ILE A C 1
ATOM 621 O O . ILE A 1 83 ? -3.466 4.765 0.039 1.00 96.69 83 ILE A O 1
ATOM 625 N N . LEU A 1 84 ? -2.750 4.128 2.075 1.00 95.50 84 LEU A N 1
ATOM 626 C CA . LEU A 1 84 ? -1.403 4.696 1.978 1.00 95.50 84 LEU A CA 1
ATOM 627 C C . LEU A 1 84 ? -0.275 3.665 1.825 1.00 95.50 84 LEU A C 1
ATOM 629 O O . LEU A 1 84 ? 0.873 4.086 1.708 1.00 95.50 84 LEU A O 1
ATOM 633 N N . HIS A 1 85 ? -0.536 2.354 1.822 1.00 95.62 85 HIS A N 1
ATOM 634 C CA . HIS A 1 85 ? 0.552 1.361 1.852 1.00 95.62 85 HIS A CA 1
ATOM 635 C C . HIS A 1 85 ? 1.530 1.482 0.669 1.00 95.62 85 HIS A C 1
ATOM 637 O O . HIS A 1 85 ? 2.739 1.365 0.863 1.00 95.62 85 HIS A O 1
ATOM 643 N N . ASP A 1 86 ? 1.016 1.849 -0.507 1.00 95.06 86 ASP A N 1
ATOM 644 C CA . ASP A 1 86 ? 1.798 2.090 -1.722 1.00 95.06 86 ASP A CA 1
ATOM 645 C C . ASP A 1 86 ? 2.140 3.568 -1.964 1.00 95.06 86 ASP A C 1
ATOM 647 O O . ASP A 1 86 ? 2.702 3.920 -3.002 1.00 95.06 86 ASP A O 1
ATOM 651 N N . ILE A 1 87 ? 1.856 4.480 -1.025 1.00 93.12 87 ILE A N 1
ATOM 652 C CA . ILE A 1 87 ? 2.094 5.922 -1.232 1.00 93.12 87 ILE A CA 1
ATOM 653 C C . ILE A 1 87 ? 3.573 6.240 -1.486 1.00 93.12 87 ILE A C 1
ATOM 655 O O . ILE A 1 87 ? 3.900 7.180 -2.215 1.00 93.12 87 ILE A O 1
ATOM 659 N N . GLY A 1 88 ? 4.472 5.413 -0.942 1.00 90.06 88 GLY A N 1
ATOM 660 C CA . GLY A 1 88 ? 5.916 5.512 -1.139 1.00 90.06 88 GLY A CA 1
ATOM 661 C C . GLY A 1 88 ? 6.377 5.228 -2.572 1.00 90.06 88 GLY A C 1
ATOM 662 O O . GLY A 1 88 ? 7.554 5.433 -2.871 1.00 90.06 88 GLY A O 1
ATOM 663 N N . THR A 1 89 ? 5.487 4.780 -3.461 1.00 90.06 89 THR A N 1
ATOM 664 C CA . THR A 1 89 ? 5.768 4.622 -4.896 1.00 90.06 89 THR A CA 1
ATOM 665 C C . THR A 1 89 ? 5.726 5.965 -5.642 1.00 90.06 89 THR A C 1
ATOM 667 O O . THR A 1 89 ? 6.380 6.140 -6.668 1.00 90.06 89 THR A O 1
ATOM 670 N N . THR A 1 90 ? 5.050 6.974 -5.090 1.00 89.62 90 THR A N 1
ATOM 671 C CA . THR A 1 90 ? 4.936 8.315 -5.690 1.00 89.62 90 THR A CA 1
ATOM 672 C C . THR A 1 90 ? 6.207 9.149 -5.494 1.00 89.62 90 THR A C 1
ATOM 674 O O . THR A 1 90 ? 7.020 8.889 -4.598 1.00 89.62 90 THR A O 1
ATOM 677 N N . LYS A 1 91 ? 6.426 10.164 -6.339 1.00 83.06 91 LYS A N 1
ATOM 678 C CA . LYS A 1 91 ? 7.590 11.065 -6.210 1.00 83.06 91 LYS A CA 1
ATOM 679 C C . LYS A 1 91 ? 7.389 12.047 -5.053 1.00 83.06 91 LYS A C 1
ATOM 681 O O . LYS A 1 91 ? 8.314 12.323 -4.297 1.00 83.06 91 LYS A O 1
ATOM 686 N N . GLU A 1 92 ? 6.157 12.506 -4.879 1.00 82.31 92 GLU A N 1
ATOM 687 C CA . GLU A 1 92 ? 5.700 13.508 -3.917 1.00 82.31 92 GLU A CA 1
ATOM 688 C C . GLU A 1 92 ? 5.693 12.971 -2.476 1.00 82.31 92 GLU A C 1
ATOM 690 O O . GLU A 1 92 ? 5.737 13.736 -1.504 1.00 82.31 92 GLU A O 1
ATOM 695 N N . CYS A 1 93 ? 5.636 11.645 -2.316 1.00 81.38 93 CYS A N 1
ATOM 696 C CA . CYS A 1 93 ? 5.621 10.982 -1.014 1.00 81.38 93 CYS A CA 1
ATOM 697 C C . CYS A 1 93 ? 6.820 10.064 -0.757 1.00 81.38 93 CYS A C 1
ATOM 699 O O . CYS A 1 93 ? 6.742 9.156 0.066 1.00 81.38 93 CYS A O 1
ATOM 701 N N . ASP A 1 94 ? 7.965 10.360 -1.373 1.00 71.56 94 ASP A N 1
ATOM 702 C CA . ASP A 1 94 ? 9.240 9.689 -1.099 1.00 71.56 94 ASP A CA 1
ATOM 703 C C . ASP A 1 94 ? 9.979 10.253 0.136 1.00 71.56 94 ASP A C 1
ATOM 705 O O . ASP A 1 94 ? 11.143 10.654 0.086 1.00 71.56 94 ASP A O 1
ATOM 709 N N . GLY A 1 95 ? 9.297 10.309 1.277 1.00 67.88 95 GLY A N 1
ATOM 710 C CA . GLY A 1 95 ? 9.877 10.819 2.516 1.00 67.88 95 GLY A CA 1
ATOM 711 C C . GLY A 1 95 ? 8.986 10.576 3.730 1.00 67.88 95 GLY A C 1
ATOM 712 O O . GLY A 1 95 ? 7.832 10.179 3.563 1.00 67.88 95 GLY A O 1
ATOM 713 N N . PRO A 1 96 ? 9.506 10.801 4.950 1.00 61.09 96 PRO A N 1
ATOM 714 C CA . PRO A 1 96 ? 8.708 10.688 6.166 1.00 61.09 96 PRO A CA 1
ATOM 715 C C . PRO A 1 96 ? 7.485 11.610 6.081 1.00 61.09 96 PRO A C 1
ATOM 717 O O . PRO A 1 96 ? 7.599 12.775 5.698 1.00 61.09 96 PRO A O 1
ATOM 720 N N . LYS A 1 97 ? 6.305 11.075 6.412 1.00 64.06 97 LYS A N 1
ATOM 721 C CA . LYS A 1 97 ? 5.057 11.843 6.481 1.00 64.06 97 LYS A CA 1
ATOM 722 C C . LYS A 1 97 ? 4.573 11.906 7.924 1.00 64.06 97 LYS A C 1
ATOM 724 O O . LYS A 1 97 ? 4.646 10.926 8.664 1.00 64.06 97 LYS A O 1
ATOM 729 N N . HIS A 1 98 ? 4.060 13.072 8.292 1.00 62.97 98 HIS A N 1
ATOM 730 C CA . HIS A 1 98 ? 3.409 13.314 9.570 1.00 62.97 98 HIS A CA 1
ATOM 731 C C . HIS A 1 98 ? 1.903 13.399 9.335 1.00 62.97 98 HIS A C 1
ATOM 733 O O . HIS A 1 98 ? 1.455 14.116 8.440 1.00 62.97 98 HIS A O 1
ATOM 739 N N . TYR A 1 99 ? 1.140 12.660 10.132 1.00 65.75 99 TYR A N 1
ATOM 740 C CA . TYR A 1 99 ? -0.318 12.690 10.128 1.00 65.75 99 TYR A CA 1
ATOM 741 C C . TYR A 1 99 ? -0.807 13.231 11.468 1.00 65.75 99 TYR A C 1
ATOM 743 O O . TYR A 1 99 ? -0.134 13.062 12.486 1.00 65.75 99 TYR A O 1
ATOM 751 N N . SER A 1 100 ? -1.982 13.856 11.469 1.00 70.06 100 SER A N 1
ATOM 752 C CA . SER A 1 100 ? -2.649 14.371 12.670 1.00 70.06 100 SER A CA 1
ATOM 753 C C . SER A 1 100 ? -3.272 13.242 13.505 1.00 70.06 100 SER A C 1
ATOM 755 O O . SER A 1 100 ? -4.474 13.229 13.737 1.00 70.06 100 SER A O 1
ATOM 757 N N . ILE A 1 101 ? -2.467 12.264 13.921 1.00 78.69 101 ILE A N 1
ATOM 758 C CA . ILE A 1 101 ? -2.863 11.170 14.820 1.00 78.69 101 ILE A CA 1
ATOM 759 C C . ILE A 1 101 ? -1.867 11.031 15.966 1.00 78.69 101 ILE A C 1
ATOM 761 O O . ILE A 1 101 ? -0.770 11.593 15.921 1.00 78.69 101 ILE A O 1
ATOM 765 N N . SER A 1 102 ? -2.254 10.280 17.001 1.00 85.88 102 SER A N 1
ATOM 766 C CA . SER A 1 102 ? -1.368 9.980 18.123 1.00 85.88 102 SER A CA 1
ATOM 767 C C . SER A 1 102 ? -0.069 9.328 17.627 1.00 85.88 102 SER A C 1
ATOM 769 O O . SER A 1 102 ? -0.057 8.608 16.624 1.00 85.88 102 SER A O 1
ATOM 771 N N . PHE A 1 103 ? 1.042 9.557 18.332 1.00 85.81 103 PHE A N 1
ATOM 772 C CA . PHE A 1 103 ? 2.317 8.915 17.994 1.00 85.81 103 PHE A CA 1
ATOM 773 C C . PHE A 1 103 ? 2.195 7.384 17.980 1.00 85.81 103 PHE A C 1
ATOM 775 O O . PHE A 1 103 ? 2.780 6.721 17.127 1.00 85.81 103 PHE A O 1
ATOM 782 N N . GLU A 1 104 ? 1.410 6.828 18.902 1.00 89.00 104 GLU A N 1
ATOM 783 C CA . GLU A 1 104 ? 1.174 5.391 19.003 1.00 89.00 104 GLU A CA 1
ATOM 784 C C . GLU A 1 104 ? 0.447 4.845 17.767 1.00 89.00 104 GLU A C 1
ATOM 786 O O . GLU A 1 104 ? 0.845 3.824 17.205 1.00 89.00 104 GLU A O 1
ATOM 791 N N . ASP A 1 105 ? -0.580 5.544 17.292 1.00 88.94 105 ASP A N 1
ATOM 792 C CA . ASP A 1 105 ? -1.340 5.114 16.121 1.00 88.94 105 ASP A CA 1
ATOM 793 C C . ASP A 1 105 ? -0.567 5.333 14.824 1.00 88.94 105 ASP A C 1
ATOM 795 O O . ASP A 1 105 ? -0.562 4.456 13.957 1.00 88.94 105 ASP A O 1
ATOM 799 N N . ALA A 1 106 ? 0.177 6.439 14.723 1.00 89.50 106 ALA A N 1
ATOM 800 C CA . ALA A 1 106 ? 1.135 6.641 13.643 1.00 89.50 106 ALA A CA 1
ATOM 801 C C . ALA A 1 106 ? 2.147 5.494 13.598 1.00 89.50 106 ALA A C 1
ATOM 803 O O . ALA A 1 106 ? 2.418 4.951 12.529 1.00 89.50 106 ALA A O 1
ATOM 804 N N . HIS A 1 107 ? 2.674 5.084 14.752 1.00 90.69 107 HIS A N 1
ATOM 805 C CA . HIS A 1 107 ? 3.593 3.960 14.837 1.00 90.69 107 HIS A CA 1
ATOM 806 C C . HIS A 1 107 ? 2.948 2.657 14.343 1.00 90.69 107 HIS A C 1
ATOM 808 O O . HIS A 1 107 ? 3.540 1.976 13.509 1.00 90.69 107 HIS A O 1
ATOM 814 N N . LYS A 1 108 ? 1.721 2.331 14.777 1.00 91.88 108 LYS A N 1
ATOM 815 C CA . LYS A 1 108 ? 0.989 1.133 14.317 1.00 91.88 108 LYS A CA 1
ATOM 816 C C . LYS A 1 108 ? 0.799 1.121 12.797 1.00 91.88 108 LYS A C 1
ATOM 818 O O . LYS A 1 108 ? 1.103 0.111 12.159 1.00 91.88 108 LYS A O 1
ATOM 823 N N . VAL A 1 109 ? 0.335 2.237 12.228 1.00 92.62 109 VAL A N 1
ATOM 824 C CA . VAL A 1 109 ? 0.132 2.405 10.778 1.00 92.62 109 VAL A CA 1
ATOM 825 C C . VAL A 1 109 ? 1.451 2.216 10.034 1.00 92.62 109 VAL A C 1
ATOM 827 O O . VAL A 1 109 ? 1.534 1.397 9.122 1.00 92.62 109 VAL A O 1
ATOM 830 N N . TRP A 1 110 ? 2.514 2.904 10.450 1.00 92.44 110 TRP A N 1
ATOM 831 C CA . TRP A 1 110 ? 3.803 2.827 9.764 1.00 92.44 110 TRP A CA 1
ATOM 832 C C . TRP A 1 110 ? 4.488 1.473 9.892 1.00 92.44 110 TRP A C 1
ATOM 834 O O . TRP A 1 110 ? 5.136 1.043 8.943 1.00 92.44 110 TRP A O 1
ATOM 844 N N . VAL A 1 111 ? 4.336 0.776 11.020 1.00 93.88 111 VAL A N 1
ATOM 845 C CA . VAL A 1 111 ? 4.823 -0.603 11.163 1.00 93.88 111 VAL A CA 1
ATOM 846 C C . VAL A 1 111 ? 4.09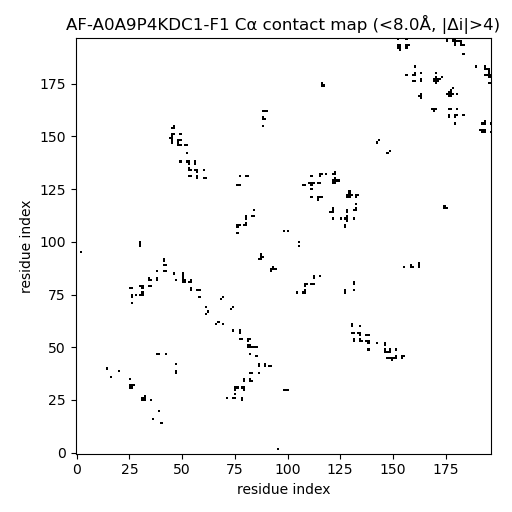2 -1.527 10.191 1.00 93.88 111 VAL A C 1
ATOM 848 O O . VAL A 1 111 ? 4.735 -2.331 9.518 1.00 93.88 111 VAL A O 1
ATOM 851 N N . ALA A 1 112 ? 2.769 -1.394 10.068 1.00 95.12 112 ALA A N 1
ATOM 852 C CA . ALA A 1 112 ? 1.994 -2.188 9.121 1.00 95.12 112 ALA A CA 1
ATOM 853 C C . ALA A 1 112 ? 2.367 -1.875 7.660 1.00 95.12 112 ALA A C 1
ATOM 855 O O . ALA A 1 112 ? 2.595 -2.805 6.889 1.00 95.12 112 ALA A O 1
ATOM 856 N N . ILE A 1 113 ? 2.527 -0.595 7.298 1.00 94.69 113 ILE A N 1
ATOM 857 C CA . ILE A 1 113 ? 3.014 -0.187 5.969 1.00 94.69 113 ILE A CA 1
ATOM 858 C C . ILE A 1 113 ? 4.442 -0.688 5.729 1.00 94.69 113 ILE A C 1
ATOM 860 O O . ILE A 1 113 ? 4.732 -1.192 4.658 1.00 94.69 113 ILE A O 1
ATOM 864 N N . ALA A 1 114 ? 5.362 -0.611 6.685 1.00 92.00 114 ALA A N 1
ATOM 865 C CA . ALA A 1 114 ? 6.736 -1.058 6.447 1.00 92.00 114 ALA A CA 1
ATOM 866 C C . ALA A 1 114 ? 6.836 -2.572 6.179 1.00 92.00 114 ALA A C 1
ATOM 868 O O . ALA A 1 114 ? 7.749 -3.017 5.489 1.00 92.00 114 ALA A O 1
ATOM 869 N N . LEU A 1 115 ? 5.907 -3.360 6.728 1.00 93.94 115 LEU A N 1
ATOM 870 C CA . LEU A 1 115 ? 5.963 -4.821 6.709 1.00 93.94 115 LEU A CA 1
ATOM 871 C C . LEU A 1 115 ? 4.970 -5.469 5.736 1.00 93.94 115 LEU A C 1
ATOM 873 O O . LEU A 1 115 ? 4.971 -6.693 5.622 1.00 93.94 115 LEU A O 1
ATOM 877 N N . HIS A 1 116 ? 4.141 -4.706 5.016 1.00 94.12 116 HIS A N 1
ATOM 878 C CA . HIS A 1 116 ? 3.058 -5.278 4.202 1.00 94.12 116 HIS A CA 1
ATOM 879 C C . HIS A 1 116 ? 3.545 -6.218 3.081 1.00 94.12 116 HIS A C 1
ATOM 881 O O . HIS A 1 116 ? 2.831 -7.150 2.727 1.00 94.12 116 HIS A O 1
ATOM 887 N N . THR A 1 117 ? 4.776 -6.057 2.582 1.00 91.69 117 THR A N 1
ATOM 888 C CA . THR A 1 117 ? 5.404 -6.971 1.604 1.00 91.69 117 THR A CA 1
ATOM 889 C C . THR A 1 117 ? 6.271 -8.067 2.236 1.00 91.69 117 THR A C 1
ATOM 891 O O . THR A 1 117 ? 6.984 -8.773 1.530 1.00 91.69 117 THR A O 1
ATOM 894 N N . SER A 1 118 ? 6.228 -8.240 3.562 1.00 92.00 118 SER A N 1
ATOM 895 C CA . SER A 1 118 ? 7.047 -9.208 4.312 1.00 92.00 118 SER A CA 1
ATOM 896 C C . SER A 1 118 ? 6.205 -10.394 4.812 1.00 92.00 118 SER A C 1
ATOM 898 O O . SER A 1 118 ? 5.804 -10.410 5.985 1.00 92.00 118 SER A O 1
ATOM 900 N N . PRO A 1 119 ? 5.902 -11.393 3.952 1.00 91.25 119 PRO A N 1
ATOM 901 C CA . PRO A 1 119 ? 5.146 -12.574 4.362 1.00 91.25 119 PRO A CA 1
ATOM 902 C C . PRO A 1 119 ? 5.832 -13.302 5.520 1.00 91.25 119 PRO A C 1
ATOM 904 O O . PRO A 1 119 ? 7.053 -13.424 5.578 1.00 91.25 119 PRO A O 1
ATOM 907 N N . GLY A 1 120 ? 5.029 -13.787 6.460 1.00 92.75 120 GLY A N 1
ATOM 908 C CA . GLY A 1 120 ? 5.478 -14.447 7.679 1.00 92.75 120 GLY A CA 1
ATOM 909 C C . GLY A 1 120 ? 5.812 -13.484 8.823 1.00 92.75 120 GLY A C 1
ATOM 910 O O . GLY A 1 120 ? 5.639 -13.860 9.985 1.00 92.75 120 GLY A O 1
ATOM 911 N N . ILE A 1 121 ? 6.242 -12.253 8.539 1.00 94.38 121 ILE A N 1
ATOM 912 C CA . ILE A 1 121 ? 6.506 -11.244 9.576 1.00 94.38 121 ILE A CA 1
ATOM 913 C C . ILE A 1 121 ? 5.229 -10.457 9.875 1.00 94.38 121 ILE A C 1
ATOM 915 O O . ILE A 1 121 ? 4.821 -10.363 11.035 1.00 94.38 121 ILE A O 1
ATOM 919 N N . ALA A 1 122 ? 4.566 -9.936 8.838 1.00 94.12 122 ALA A N 1
ATOM 920 C CA . ALA A 1 122 ? 3.375 -9.099 8.985 1.00 94.12 122 ALA A CA 1
ATOM 921 C C . ALA A 1 122 ? 2.248 -9.795 9.768 1.00 94.12 122 ALA A C 1
ATOM 923 O O . ALA A 1 122 ? 1.588 -9.181 10.599 1.00 94.12 122 ALA A O 1
ATOM 924 N N . GLU A 1 123 ? 2.060 -11.099 9.574 1.00 93.00 123 GLU A N 1
ATOM 925 C CA . GLU A 1 123 ? 1.016 -11.873 10.244 1.00 93.00 123 GLU A CA 1
ATOM 926 C C . GLU A 1 123 ? 1.297 -12.128 11.729 1.00 93.00 123 GLU A C 1
ATOM 928 O O . GLU A 1 123 ? 0.380 -12.498 12.463 1.00 93.00 123 GLU A O 1
ATOM 933 N N . ARG A 1 124 ? 2.546 -11.960 12.178 1.00 93.69 124 ARG A N 1
ATOM 934 C CA . ARG A 1 124 ? 2.978 -12.243 13.556 1.00 93.69 124 ARG A CA 1
ATOM 935 C C . ARG A 1 124 ? 3.214 -10.984 14.387 1.00 93.69 124 ARG A C 1
ATOM 937 O O . ARG A 1 124 ? 3.237 -11.085 15.608 1.00 93.69 124 ARG A O 1
ATOM 944 N N . ILE A 1 125 ? 3.385 -9.824 13.750 1.00 92.75 125 ILE A N 1
ATOM 945 C CA . ILE A 1 125 ? 3.778 -8.586 14.437 1.00 92.75 125 ILE A CA 1
ATOM 946 C C . ILE A 1 125 ? 2.592 -7.802 15.015 1.00 92.75 125 ILE A C 1
ATOM 948 O O . ILE A 1 125 ? 2.696 -7.249 16.105 1.00 92.75 125 ILE A O 1
ATOM 952 N N . SER A 1 126 ? 1.469 -7.732 14.297 1.00 91.38 126 SER A N 1
ATOM 953 C CA . SER A 1 126 ? 0.263 -7.029 14.742 1.00 91.38 126 SER A CA 1
ATOM 954 C C . SER A 1 126 ? -0.954 -7.458 13.929 1.00 91.38 126 SER A C 1
ATOM 956 O O . SER A 1 126 ? -0.830 -7.942 12.803 1.00 91.38 126 SER A O 1
ATOM 958 N N . ASP A 1 127 ? -2.151 -7.252 14.475 1.00 91.44 127 ASP A N 1
ATOM 959 C CA . ASP A 1 127 ? -3.389 -7.563 13.754 1.00 91.44 127 ASP A CA 1
ATOM 960 C C . ASP A 1 127 ? -3.610 -6.651 12.546 1.00 91.44 127 ASP A C 1
ATOM 962 O O . ASP A 1 127 ? -4.076 -7.113 11.508 1.00 91.44 127 ASP A O 1
ATOM 966 N N . LEU A 1 128 ? -3.196 -5.384 12.638 1.00 92.50 128 LEU A N 1
ATOM 967 C CA . LEU A 1 128 ? -3.261 -4.436 11.527 1.00 92.50 128 LEU A CA 1
ATOM 968 C C . LEU A 1 128 ? -2.386 -4.894 10.348 1.00 92.50 128 LEU A C 1
ATOM 970 O O . LEU A 1 128 ? -2.873 -4.999 9.224 1.00 92.50 128 LEU A O 1
ATOM 974 N N . ALA A 1 129 ? -1.121 -5.246 10.608 1.00 94.00 129 ALA A N 1
ATOM 975 C CA . ALA A 1 129 ? -0.212 -5.753 9.579 1.00 94.00 129 ALA A CA 1
ATOM 976 C C . ALA A 1 129 ? -0.700 -7.091 8.999 1.00 94.00 129 ALA A C 1
ATOM 978 O O . ALA A 1 129 ? -0.674 -7.296 7.785 1.00 94.00 129 ALA A O 1
ATOM 979 N N . LYS A 1 130 ? -1.219 -7.978 9.857 1.00 93.69 130 LYS A N 1
ATOM 980 C CA . LYS A 1 130 ? -1.812 -9.262 9.467 1.00 93.69 1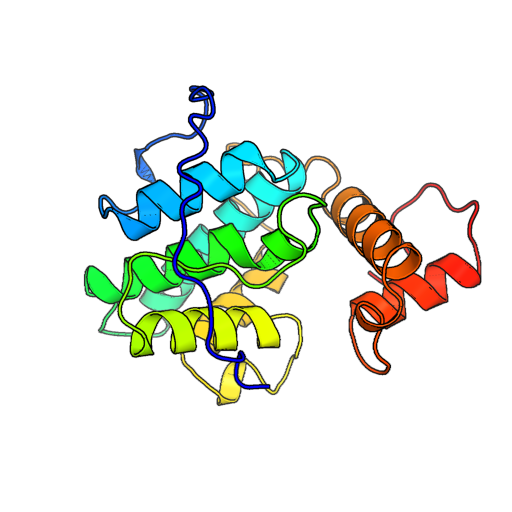30 LYS A CA 1
ATOM 981 C C . LYS A 1 130 ? -2.991 -9.082 8.514 1.00 93.69 130 LYS A C 1
ATOM 983 O O . LYS A 1 130 ? -3.052 -9.785 7.509 1.00 93.69 130 LYS A O 1
ATOM 988 N N . LEU A 1 131 ? -3.921 -8.176 8.817 1.00 93.81 131 LEU A N 1
ATOM 989 C CA . LEU A 1 131 ? -5.102 -7.928 7.987 1.00 93.81 131 LEU A CA 1
ATOM 990 C C . LEU A 1 131 ? -4.716 -7.395 6.607 1.00 93.81 131 LEU A C 1
ATOM 992 O O . LEU A 1 131 ? -5.164 -7.944 5.604 1.00 93.81 131 LEU A O 1
ATOM 996 N N . VAL A 1 132 ? -3.838 -6.389 6.554 1.00 94.38 132 VAL A N 1
ATOM 997 C CA . VAL A 1 132 ? -3.362 -5.803 5.290 1.00 94.38 132 VAL A CA 1
ATOM 998 C C . VAL A 1 132 ? -2.639 -6.853 4.453 1.00 94.38 132 VAL A C 1
ATOM 1000 O O . VAL A 1 132 ? -2.991 -7.070 3.294 1.00 94.38 132 VAL A O 1
ATOM 1003 N N . ARG A 1 133 ? -1.692 -7.587 5.052 1.00 94.12 133 ARG A N 1
ATOM 1004 C CA . ARG A 1 133 ? -0.940 -8.627 4.343 1.00 94.12 133 ARG A CA 1
ATOM 1005 C C . ARG A 1 133 ? -1.847 -9.727 3.802 1.00 94.12 133 ARG A C 1
ATOM 1007 O O . ARG A 1 133 ? -1.623 -10.179 2.680 1.00 94.12 133 ARG A O 1
ATOM 1014 N N . LYS A 1 134 ? -2.847 -10.164 4.576 1.00 93.12 134 LYS A N 1
ATOM 1015 C CA . LYS A 1 134 ? -3.809 -11.192 4.149 1.00 93.12 134 LYS A CA 1
ATOM 1016 C C . LYS A 1 134 ? -4.790 -10.692 3.091 1.00 93.12 134 LYS A C 1
ATOM 1018 O O . LYS A 1 134 ? -5.255 -11.510 2.308 1.00 93.12 134 LYS A O 1
ATOM 1023 N N . ALA A 1 135 ? -5.083 -9.395 3.045 1.00 92.94 135 ALA A N 1
ATOM 1024 C CA . ALA A 1 135 ? -5.953 -8.804 2.033 1.00 92.94 135 ALA A CA 1
ATOM 1025 C C . ALA A 1 135 ? -5.276 -8.683 0.659 1.00 92.94 135 ALA A C 1
ATOM 1027 O O . ALA A 1 135 ? -5.936 -8.900 -0.350 1.00 92.94 135 ALA A O 1
ATOM 1028 N N . MET A 1 136 ? -3.965 -8.412 0.603 1.00 90.50 136 MET A N 1
ATOM 1029 C CA . MET A 1 136 ? -3.226 -8.271 -0.665 1.00 90.50 136 MET A CA 1
ATOM 1030 C C . MET A 1 136 ? -3.407 -9.438 -1.658 1.00 90.50 136 MET A C 1
ATOM 1032 O O . MET A 1 136 ? -3.750 -9.170 -2.804 1.00 90.50 136 MET A O 1
ATOM 1036 N N . PRO A 1 137 ? -3.223 -10.724 -1.289 1.00 86.50 137 PRO A N 1
ATOM 1037 C CA . PRO A 1 137 ? -3.410 -11.825 -2.234 1.00 86.50 137 PRO A CA 1
ATOM 1038 C C . PRO A 1 137 ? -4.887 -12.064 -2.590 1.00 86.50 137 PRO A C 1
ATOM 1040 O O . PRO A 1 137 ? -5.158 -12.731 -3.580 1.00 86.50 137 PRO A O 1
ATOM 1043 N N . ILE A 1 138 ? -5.834 -11.535 -1.804 1.00 86.44 138 ILE A N 1
ATOM 1044 C CA . ILE A 1 138 ? -7.279 -11.590 -2.093 1.00 86.44 138 ILE A CA 1
ATOM 1045 C C . ILE A 1 138 ? -7.683 -10.489 -3.073 1.00 86.44 138 ILE A C 1
ATOM 1047 O O . ILE A 1 138 ? -8.704 -10.620 -3.740 1.00 86.44 138 ILE A O 1
ATOM 1051 N N . ASP A 1 139 ? -6.852 -9.456 -3.255 1.00 82.69 139 ASP A N 1
ATOM 1052 C CA . ASP A 1 139 ? -7.068 -8.428 -4.279 1.00 82.69 139 ASP A CA 1
ATOM 1053 C C . ASP A 1 139 ? -7.141 -8.990 -5.717 1.00 82.69 139 ASP A C 1
ATOM 1055 O O . ASP A 1 139 ? -7.355 -8.256 -6.676 1.00 82.69 139 ASP A O 1
ATOM 1059 N N . PHE A 1 140 ? -7.016 -10.306 -5.874 1.00 63.97 140 PHE A N 1
ATOM 1060 C CA . PHE A 1 140 ? -7.397 -11.097 -7.031 1.00 63.97 140 PHE A CA 1
ATOM 1061 C C . PHE A 1 140 ? -8.775 -11.752 -6.813 1.00 63.97 140 PHE A C 1
ATOM 1063 O O . PHE A 1 140 ? -8.863 -12.949 -6.540 1.00 63.97 140 PHE A O 1
ATOM 1070 N N . GLY A 1 141 ? -9.864 -10.983 -6.943 1.00 60.38 141 GLY A N 1
ATOM 1071 C CA . GLY A 1 141 ? -11.213 -11.562 -7.016 1.00 60.38 141 GLY A CA 1
ATOM 1072 C C . GLY A 1 141 ? -12.334 -10.745 -6.378 1.00 60.38 141 GLY A C 1
ATOM 1073 O O . GLY A 1 141 ? -12.777 -11.072 -5.283 1.00 60.38 141 GLY A O 1
ATOM 1074 N N . GLY A 1 142 ? -12.852 -9.742 -7.099 1.00 71.81 142 GLY A N 1
ATOM 1075 C CA . GLY A 1 142 ? -14.043 -8.967 -6.707 1.00 71.81 142 GLY A CA 1
ATOM 1076 C C . GLY A 1 142 ? -13.810 -7.452 -6.626 1.00 71.81 142 GLY A C 1
ATOM 1077 O O . GLY A 1 142 ? -12.681 -6.977 -6.716 1.00 71.81 142 GLY A O 1
ATOM 1078 N N . PHE A 1 143 ? -14.894 -6.677 -6.494 1.00 86.44 143 PHE A N 1
ATOM 1079 C CA . PHE A 1 143 ? -14.927 -5.197 -6.488 1.00 86.44 143 PHE A CA 1
ATOM 1080 C C . PHE A 1 143 ? -14.409 -4.483 -7.752 1.00 86.44 143 PHE A C 1
ATOM 1082 O O . PHE A 1 143 ? -14.517 -3.259 -7.837 1.00 86.44 143 PHE A O 1
ATOM 1089 N N . GLU A 1 144 ? -13.903 -5.217 -8.746 1.00 89.62 144 GLU A N 1
ATOM 1090 C CA . GLU A 1 144 ? -13.295 -4.654 -9.960 1.00 89.62 144 GLU A CA 1
ATOM 1091 C C . GLU A 1 144 ? -14.276 -3.861 -10.833 1.00 89.62 144 GLU A C 1
ATOM 1093 O O . GLU A 1 144 ? -13.854 -2.950 -11.538 1.00 89.62 144 GLU A O 1
ATOM 1098 N N . GLU A 1 145 ? -15.579 -4.142 -10.736 1.00 89.19 145 GLU A N 1
ATOM 1099 C CA . GLU A 1 145 ? -16.622 -3.361 -11.415 1.00 89.19 145 GLU A CA 1
ATOM 1100 C C . GLU A 1 145 ? -16.627 -1.893 -10.957 1.00 89.19 145 GLU A C 1
ATOM 1102 O O . GLU A 1 145 ? -16.744 -0.985 -11.777 1.00 89.19 145 GLU A O 1
ATOM 1107 N N . ARG A 1 146 ? -16.451 -1.645 -9.649 1.00 90.06 146 ARG A N 1
ATOM 1108 C CA . ARG A 1 146 ? -16.419 -0.288 -9.071 1.00 90.06 146 ARG A CA 1
ATOM 1109 C C . ARG A 1 146 ? -15.000 0.278 -8.976 1.00 90.06 146 ARG A C 1
ATOM 1111 O O . ARG A 1 146 ? -14.828 1.492 -9.041 1.00 90.06 146 ARG A O 1
ATOM 1118 N N . TYR A 1 147 ? -13.999 -0.586 -8.816 1.00 92.81 147 TYR A N 1
ATOM 1119 C CA . TYR A 1 147 ? -12.593 -0.221 -8.628 1.00 92.81 147 TYR A CA 1
ATOM 1120 C C . TYR A 1 147 ? -11.708 -1.052 -9.573 1.00 92.81 147 TYR A C 1
ATOM 1122 O O . TYR A 1 147 ? -11.135 -2.057 -9.141 1.00 92.81 147 TYR A O 1
ATOM 1130 N N . PRO A 1 148 ? -11.598 -0.679 -10.861 1.00 93.44 148 PRO A N 1
ATOM 1131 C CA . PRO A 1 148 ? -10.957 -1.506 -11.884 1.00 93.44 148 PRO A CA 1
ATOM 1132 C C . PRO A 1 148 ? -9.453 -1.703 -11.644 1.00 93.44 148 PRO A C 1
ATOM 1134 O O . PRO A 1 148 ? -8.781 -0.864 -11.040 1.00 93.44 148 PRO A O 1
ATOM 1137 N N . ARG A 1 149 ? -8.897 -2.820 -12.136 1.00 93.12 149 ARG A N 1
ATOM 1138 C CA . ARG A 1 149 ? -7.460 -3.133 -11.993 1.00 93.12 149 ARG A CA 1
ATOM 1139 C C . ARG A 1 149 ? -6.568 -2.146 -12.731 1.00 93.12 149 ARG A C 1
ATOM 1141 O O . ARG A 1 149 ? -5.560 -1.719 -12.181 1.00 93.12 149 ARG A O 1
ATOM 1148 N N 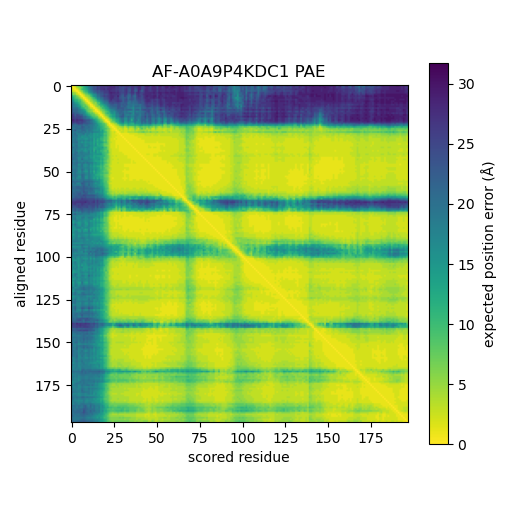. LEU A 1 150 ? -6.946 -1.794 -13.963 1.00 95.44 150 LEU A N 1
ATOM 1149 C CA . LEU A 1 150 ? -6.194 -0.872 -14.822 1.00 95.44 150 LEU A CA 1
ATOM 1150 C C . LEU A 1 150 ? -4.704 -1.263 -14.929 1.00 95.44 150 LEU A C 1
ATOM 1152 O O . LEU A 1 150 ? -3.825 -0.428 -14.725 1.00 95.44 150 LEU A O 1
ATOM 1156 N N . GLU A 1 151 ? -4.447 -2.553 -15.187 1.00 94.88 151 GLU A N 1
ATOM 1157 C CA . GLU A 1 151 ? -3.098 -3.140 -15.293 1.00 94.88 151 GLU A CA 1
ATOM 1158 C C . GLU A 1 151 ? -2.212 -2.864 -14.063 1.00 94.88 151 GLU A C 1
ATOM 1160 O O . GLU A 1 151 ? -1.022 -2.565 -14.190 1.00 94.88 151 GLU A O 1
ATOM 1165 N N . ILE A 1 152 ? -2.800 -2.929 -12.860 1.00 94.75 152 ILE A N 1
ATOM 1166 C CA . ILE A 1 152 ? -2.122 -2.625 -11.594 1.00 94.75 152 ILE A CA 1
ATOM 1167 C C . ILE A 1 152 ? -0.767 -3.320 -11.460 1.00 94.75 152 ILE A C 1
ATOM 1169 O O . ILE A 1 152 ? 0.183 -2.683 -11.025 1.00 94.75 152 ILE A O 1
ATOM 1173 N N . GLU A 1 153 ? -0.644 -4.579 -11.867 1.00 94.62 153 GLU A N 1
ATOM 1174 C CA . GLU A 1 153 ? 0.586 -5.357 -11.734 1.00 94.62 153 GLU A CA 1
ATOM 1175 C C . GLU A 1 153 ? 1.738 -4.707 -12.502 1.00 94.62 153 GLU A C 1
ATOM 1177 O O . GLU A 1 153 ? 2.841 -4.523 -11.983 1.00 94.62 153 GLU A O 1
ATOM 1182 N N . LYS A 1 154 ? 1.456 -4.269 -13.732 1.00 95.94 154 LYS A N 1
ATOM 1183 C CA . LYS A 1 154 ? 2.422 -3.538 -14.541 1.00 95.94 154 LYS A CA 1
ATOM 1184 C C . LYS A 1 154 ? 2.685 -2.154 -13.951 1.00 95.94 154 LYS A C 1
ATOM 1186 O O . LYS A 1 154 ? 3.834 -1.788 -13.737 1.00 95.94 154 LYS A O 1
ATOM 1191 N N . VAL A 1 155 ? 1.629 -1.389 -13.665 1.00 96.56 155 VAL A N 1
ATOM 1192 C CA . VAL A 1 155 ? 1.763 0.007 -13.219 1.00 96.56 155 VAL A CA 1
ATOM 1193 C C . VAL A 1 155 ? 2.503 0.111 -11.884 1.00 96.56 155 VAL A C 1
ATOM 1195 O O . VAL A 1 155 ? 3.370 0.972 -11.734 1.00 96.56 155 VAL A O 1
ATOM 1198 N N . LEU A 1 156 ? 2.182 -0.746 -10.915 1.00 95.75 156 LEU A N 1
ATOM 1199 C CA . LEU A 1 156 ? 2.827 -0.758 -9.606 1.00 95.75 156 LEU A CA 1
ATOM 1200 C C . LEU A 1 156 ? 4.280 -1.232 -9.716 1.00 95.75 156 LEU A C 1
ATOM 1202 O O . LEU A 1 156 ? 5.162 -0.596 -9.138 1.00 95.75 156 LEU A O 1
ATOM 1206 N N . GLY A 1 157 ? 4.533 -2.284 -10.504 1.00 95.56 157 GLY A N 1
ATOM 1207 C CA . GLY A 1 157 ? 5.884 -2.765 -10.790 1.00 95.56 157 GLY A CA 1
ATOM 1208 C C . GLY A 1 157 ? 6.771 -1.672 -11.393 1.00 95.56 157 GLY A C 1
ATOM 1209 O O . GLY A 1 157 ? 7.834 -1.376 -10.848 1.00 95.56 157 GLY A O 1
ATOM 1210 N N . ASP A 1 158 ? 6.298 -1.009 -12.451 1.00 95.75 158 ASP A N 1
ATOM 1211 C CA . ASP A 1 158 ? 7.007 0.097 -13.107 1.00 95.75 158 ASP A CA 1
ATOM 1212 C C . ASP A 1 158 ? 7.283 1.245 -12.127 1.00 95.75 158 ASP A C 1
ATOM 1214 O O . ASP A 1 158 ? 8.410 1.729 -12.020 1.00 95.75 158 ASP A O 1
ATOM 1218 N N . THR A 1 159 ? 6.276 1.638 -11.339 1.00 94.69 159 THR A N 1
ATOM 1219 C CA . THR A 1 159 ? 6.419 2.735 -10.371 1.00 94.69 159 THR A CA 1
ATOM 1220 C C . THR A 1 159 ? 7.443 2.388 -9.278 1.00 94.69 159 THR A C 1
ATOM 1222 O O . THR A 1 159 ? 8.241 3.236 -8.870 1.00 94.69 159 THR A O 1
ATOM 1225 N N . ALA A 1 160 ? 7.480 1.136 -8.812 1.00 93.69 160 ALA A N 1
ATOM 1226 C CA . ALA A 1 160 ? 8.476 0.674 -7.845 1.00 93.69 160 ALA A CA 1
ATOM 1227 C C . ALA A 1 160 ? 9.900 0.658 -8.435 1.00 93.69 160 ALA A C 1
ATOM 1229 O O . ALA A 1 160 ? 10.852 1.046 -7.752 1.00 93.69 160 ALA A O 1
ATOM 1230 N N . ILE A 1 161 ? 10.052 0.281 -9.709 1.00 94.81 161 ILE A N 1
ATOM 1231 C CA . ILE A 1 161 ? 11.335 0.308 -10.428 1.00 94.81 161 ILE A CA 1
ATOM 1232 C C . ILE A 1 161 ? 11.826 1.746 -10.610 1.00 94.81 161 ILE A C 1
ATOM 1234 O O . ILE A 1 161 ? 12.981 2.035 -10.300 1.00 94.81 161 ILE A O 1
ATOM 1238 N N . GLU A 1 162 ? 10.960 2.673 -11.030 1.00 93.19 162 GLU A N 1
ATOM 1239 C CA . GLU A 1 162 ? 11.301 4.098 -11.146 1.00 93.19 162 GLU A CA 1
ATOM 1240 C C . GLU A 1 162 ? 11.849 4.659 -9.822 1.00 93.19 162 GLU A C 1
ATOM 1242 O O . GLU A 1 162 ? 12.825 5.417 -9.794 1.00 93.19 162 GLU A O 1
ATOM 1247 N N . GLN A 1 163 ? 11.249 4.256 -8.700 1.00 91.12 163 GLN A N 1
ATOM 1248 C CA . GLN A 1 163 ? 11.708 4.626 -7.363 1.00 91.12 163 GLN A CA 1
ATOM 1249 C C . GLN A 1 163 ? 13.051 3.987 -7.001 1.00 91.12 163 GLN A C 1
ATOM 1251 O O . GLN A 1 163 ? 13.907 4.670 -6.436 1.00 91.12 163 GLN A O 1
ATOM 1256 N N . ALA A 1 164 ? 13.255 2.710 -7.332 1.00 91.88 164 ALA A N 1
ATOM 1257 C CA . ALA A 1 164 ? 14.518 2.008 -7.121 1.00 91.88 164 ALA A CA 1
ATOM 1258 C C . ALA A 1 164 ? 15.675 2.641 -7.913 1.00 91.88 164 ALA A C 1
ATOM 1260 O O . ALA A 1 164 ? 16.746 2.864 -7.346 1.00 91.88 164 ALA A O 1
ATOM 1261 N N . ILE A 1 165 ? 15.437 3.009 -9.179 1.00 91.69 165 ILE A N 1
ATOM 1262 C CA . ILE A 1 165 ? 16.404 3.712 -10.039 1.00 91.69 165 ILE A CA 1
ATOM 1263 C C . ILE A 1 165 ? 16.790 5.056 -9.418 1.00 91.69 165 ILE A C 1
ATOM 1265 O O . ILE A 1 165 ? 17.969 5.396 -9.334 1.00 91.69 165 ILE A O 1
ATOM 1269 N N . ARG A 1 166 ? 15.802 5.827 -8.950 1.00 89.19 166 ARG A N 1
ATOM 1270 C CA . ARG A 1 166 ? 16.051 7.150 -8.364 1.00 89.19 166 ARG A CA 1
ATOM 1271 C C . ARG A 1 166 ? 16.740 7.075 -7.002 1.00 89.19 166 ARG A C 1
ATOM 1273 O O . ARG A 1 166 ? 17.498 7.976 -6.648 1.00 89.19 166 ARG A O 1
ATOM 1280 N N . ARG A 1 167 ? 16.449 6.041 -6.210 1.00 84.88 167 ARG A N 1
ATOM 1281 C CA . ARG A 1 167 ? 16.921 5.907 -4.830 1.00 84.88 167 ARG A CA 1
ATOM 1282 C C . ARG A 1 167 ? 17.263 4.454 -4.531 1.00 84.88 167 ARG A C 1
ATOM 1284 O O . ARG A 1 167 ? 16.438 3.718 -4.002 1.00 84.88 167 ARG A O 1
ATOM 1291 N N . SER A 1 168 ? 18.519 4.084 -4.779 1.00 75.50 168 SER A N 1
ATOM 1292 C CA . SER A 1 168 ? 19.035 2.715 -4.603 1.00 75.50 168 SER A CA 1
ATOM 1293 C C . SER A 1 168 ? 18.620 2.018 -3.287 1.00 75.50 168 SER A C 1
ATOM 1295 O O . SER A 1 168 ? 18.225 0.854 -3.357 1.00 75.50 168 SER A O 1
ATOM 1297 N N . PRO A 1 169 ? 18.573 2.683 -2.106 1.00 86.38 169 PRO A N 1
ATOM 1298 C CA . PRO A 1 169 ? 18.077 2.049 -0.877 1.00 86.38 169 PRO A CA 1
ATOM 1299 C C . PRO A 1 169 ? 16.629 1.529 -0.919 1.00 86.38 169 PRO A C 1
ATOM 1301 O O . PRO A 1 169 ? 16.261 0.724 -0.070 1.00 86.38 169 PRO A O 1
ATOM 1304 N N . LYS A 1 170 ? 15.796 1.961 -1.878 1.00 84.88 170 LYS A N 1
ATOM 1305 C CA . LYS A 1 170 ? 14.433 1.435 -2.073 1.00 84.88 170 LYS A CA 1
ATOM 1306 C C . LYS A 1 170 ? 14.384 0.047 -2.703 1.00 84.88 170 LYS A C 1
ATOM 1308 O O . LYS A 1 170 ? 13.341 -0.591 -2.640 1.00 84.88 170 LYS A O 1
ATOM 1313 N N . ALA A 1 171 ? 15.492 -0.425 -3.259 1.00 90.00 171 ALA A N 1
ATOM 1314 C CA . ALA A 1 171 ? 15.683 -1.803 -3.687 1.00 90.00 171 ALA A CA 1
ATOM 1315 C C . ALA A 1 171 ? 16.706 -2.488 -2.771 1.00 90.00 171 ALA A C 1
ATOM 1317 O O . ALA A 1 171 ? 17.696 -3.053 -3.230 1.00 90.00 171 ALA A O 1
ATOM 1318 N N . SER A 1 172 ? 16.495 -2.422 -1.452 1.00 90.56 172 SER A N 1
ATOM 1319 C CA . SER A 1 172 ? 17.350 -3.144 -0.509 1.00 90.56 172 SER A CA 1
ATOM 1320 C C . SER A 1 172 ? 17.265 -4.650 -0.755 1.00 90.56 172 SER A C 1
ATOM 1322 O O . SER A 1 172 ? 16.188 -5.172 -1.053 1.00 90.56 172 SER A O 1
ATOM 1324 N N . ALA A 1 173 ? 18.382 -5.358 -0.590 1.00 91.56 173 ALA A N 1
ATOM 1325 C CA . ALA A 1 173 ? 18.421 -6.809 -0.738 1.00 91.56 173 ALA A CA 1
ATOM 1326 C C . ALA A 1 173 ? 17.312 -7.494 0.084 1.00 91.56 173 ALA A C 1
ATOM 1328 O O . ALA A 1 173 ? 16.957 -7.030 1.169 1.00 91.56 173 ALA A O 1
ATOM 1329 N N . ALA A 1 174 ? 16.766 -8.586 -0.458 1.00 87.56 174 ALA A N 1
ATOM 1330 C CA . ALA A 1 174 ? 15.648 -9.339 0.121 1.00 87.56 174 ALA A CA 1
ATOM 1331 C C . ALA A 1 174 ? 14.334 -8.542 0.305 1.00 87.56 174 ALA A C 1
ATOM 1333 O O . ALA A 1 174 ? 13.503 -8.905 1.134 1.00 87.56 174 ALA A O 1
ATOM 1334 N N . SER A 1 175 ? 14.118 -7.483 -0.483 1.00 90.44 175 SER A N 1
ATOM 1335 C CA . SER A 1 175 ? 12.818 -6.805 -0.603 1.00 90.44 175 SER A CA 1
ATOM 1336 C C . SER A 1 175 ? 12.122 -7.145 -1.922 1.00 90.44 175 SER A C 1
ATOM 1338 O O . SER A 1 175 ? 12.774 -7.457 -2.920 1.00 90.44 175 SER A O 1
ATOM 1340 N N . TRP A 1 176 ? 10.793 -7.019 -1.948 1.00 91.81 176 TRP A N 1
ATOM 1341 C CA . TRP A 1 176 ? 10.010 -7.150 -3.180 1.00 91.81 176 TRP A CA 1
ATOM 1342 C C . TRP A 1 176 ? 10.468 -6.157 -4.262 1.00 91.81 176 TRP A C 1
ATOM 1344 O O . TRP A 1 176 ? 10.722 -6.550 -5.397 1.00 91.81 176 TRP A O 1
ATOM 1354 N N . SER A 1 177 ? 10.719 -4.899 -3.889 1.00 92.44 177 SER A N 1
ATOM 1355 C CA . SER A 1 177 ? 11.261 -3.878 -4.795 1.00 92.44 177 SER A CA 1
ATOM 1356 C C . SER A 1 177 ? 12.626 -4.255 -5.380 1.00 92.44 177 SER A C 1
ATOM 1358 O O . SER A 1 177 ? 12.904 -3.948 -6.537 1.00 92.44 177 SER A O 1
ATOM 1360 N N . ASN A 1 178 ? 13.484 -4.944 -4.618 1.00 94.94 178 ASN A N 1
ATOM 1361 C CA . ASN A 1 178 ? 14.731 -5.479 -5.162 1.00 94.94 178 ASN A CA 1
ATOM 1362 C C . ASN A 1 178 ? 14.476 -6.595 -6.175 1.00 94.94 178 ASN A C 1
ATOM 1364 O O . ASN A 1 178 ? 15.138 -6.605 -7.203 1.00 94.94 178 ASN A O 1
ATOM 1368 N N . ASN A 1 179 ? 13.520 -7.496 -5.939 1.00 95.38 179 ASN A N 1
ATOM 1369 C CA . ASN A 1 179 ? 13.194 -8.547 -6.911 1.00 95.38 179 ASN A CA 1
ATOM 1370 C C . ASN A 1 179 ? 12.744 -7.946 -8.252 1.00 95.38 179 ASN A C 1
ATOM 1372 O O . ASN A 1 179 ? 13.258 -8.339 -9.300 1.00 95.38 179 ASN A O 1
ATOM 1376 N N . LEU A 1 180 ? 11.871 -6.933 -8.210 1.00 95.81 180 LEU A N 1
ATOM 1377 C CA . LEU A 1 180 ? 11.460 -6.170 -9.392 1.00 95.81 180 LEU A CA 1
ATOM 1378 C C . LEU A 1 180 ? 12.641 -5.497 -10.095 1.00 95.81 180 LEU A C 1
ATOM 1380 O O . LEU A 1 180 ? 12.767 -5.566 -11.318 1.00 95.81 180 LEU A O 1
ATOM 1384 N N . TYR A 1 181 ? 13.515 -4.849 -9.320 1.00 96.38 181 TYR A N 1
ATOM 1385 C CA . TYR A 1 181 ? 14.668 -4.133 -9.853 1.00 96.38 181 TYR A CA 1
ATOM 1386 C C . TYR A 1 181 ? 15.686 -5.079 -10.503 1.00 96.38 181 TYR A C 1
ATOM 1388 O O . TYR A 1 181 ? 16.163 -4.795 -11.596 1.00 96.38 181 TYR A O 1
ATOM 1396 N 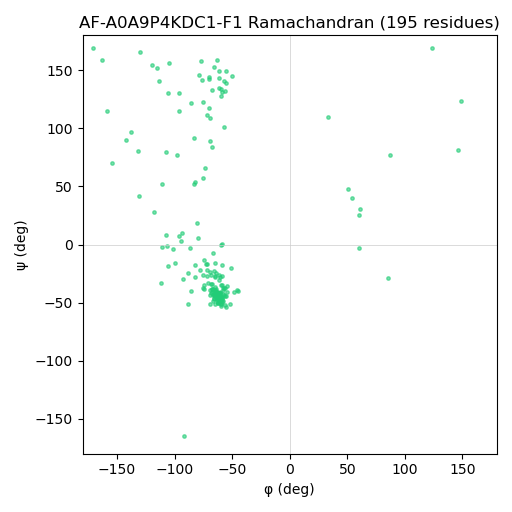N . GLN A 1 182 ? 15.970 -6.237 -9.898 1.00 96.75 182 GLN A N 1
ATOM 1397 C CA . GLN A 1 182 ? 16.844 -7.251 -10.500 1.00 96.75 182 GLN A CA 1
ATOM 1398 C C . GLN A 1 182 ? 16.247 -7.818 -11.795 1.00 96.75 182 GLN A C 1
ATOM 1400 O O . GLN A 1 182 ? 16.961 -7.979 -12.782 1.00 96.75 182 GLN A O 1
ATOM 1405 N N . ALA A 1 183 ? 14.935 -8.071 -11.825 1.00 96.94 183 ALA A N 1
ATOM 1406 C CA . ALA A 1 183 ? 14.249 -8.515 -13.036 1.00 96.94 183 ALA A CA 1
ATOM 1407 C C . ALA A 1 183 ? 14.264 -7.447 -14.144 1.00 96.94 183 ALA A C 1
ATOM 1409 O O . ALA A 1 183 ? 14.434 -7.790 -15.311 1.00 96.94 183 ALA A O 1
ATOM 1410 N N . TYR A 1 184 ? 14.152 -6.163 -13.785 1.00 96.25 184 TYR A N 1
ATOM 1411 C CA . TYR A 1 184 ? 14.321 -5.047 -14.719 1.00 96.25 184 TYR A CA 1
ATOM 1412 C C . TYR A 1 184 ? 15.742 -4.992 -15.288 1.00 96.25 184 TYR A C 1
ATOM 1414 O O . TYR A 1 184 ? 15.904 -4.899 -16.497 1.00 96.25 184 TYR A O 1
ATOM 1422 N N . LEU A 1 185 ? 16.777 -5.107 -14.448 1.00 95.75 185 LEU A N 1
ATOM 1423 C CA . LEU A 1 185 ? 18.170 -5.104 -14.911 1.00 95.75 185 LEU A CA 1
ATOM 1424 C C . LEU A 1 185 ? 18.480 -6.266 -15.868 1.00 95.75 185 LEU A C 1
ATOM 1426 O O . LEU A 1 185 ? 19.330 -6.121 -16.744 1.00 95.75 185 LEU A O 1
ATOM 1430 N N . ALA A 1 186 ? 17.798 -7.402 -15.709 1.00 97.25 186 ALA A N 1
ATOM 1431 C CA . ALA A 1 186 ? 17.954 -8.561 -16.582 1.00 97.25 186 ALA A CA 1
ATOM 1432 C C . ALA A 1 186 ? 17.281 -8.394 -17.958 1.00 97.25 186 ALA A C 1
ATOM 1434 O O . ALA A 1 186 ? 17.703 -9.045 -18.912 1.00 97.25 186 ALA A O 1
ATOM 1435 N N . ASP A 1 187 ? 16.237 -7.563 -18.065 1.00 96.06 187 ASP A N 1
ATOM 1436 C CA . ASP A 1 187 ? 15.440 -7.374 -19.287 1.00 96.06 187 ASP A CA 1
ATOM 1437 C C . ASP A 1 187 ? 14.773 -5.974 -19.322 1.00 96.06 187 ASP A C 1
ATOM 1439 O O . ASP A 1 187 ? 13.551 -5.866 -19.158 1.00 96.06 187 ASP A O 1
ATOM 1443 N N . PRO A 1 188 ? 15.550 -4.881 -19.505 1.00 93.81 188 PRO A N 1
ATOM 1444 C CA . PRO A 1 188 ? 15.034 -3.510 -19.371 1.00 93.81 188 PRO A CA 1
ATOM 1445 C C . PRO A 1 188 ? 13.993 -3.118 -20.428 1.00 93.81 188 PRO A C 1
ATOM 1447 O O . PRO A 1 188 ? 13.195 -2.212 -20.204 1.00 93.81 188 PRO A O 1
ATOM 1450 N N . GLU A 1 189 ? 13.996 -3.802 -21.575 1.00 94.12 189 GLU A N 1
ATOM 1451 C CA . GLU A 1 189 ? 13.111 -3.529 -22.714 1.00 94.12 189 GLU A CA 1
ATOM 1452 C C . GLU A 1 189 ? 11.757 -4.257 -22.611 1.00 94.12 189 GLU A C 1
ATOM 1454 O O . GLU A 1 189 ? 10.888 -4.091 -23.475 1.00 94.12 189 GLU A O 1
ATOM 1459 N N . SER A 1 190 ? 11.555 -5.076 -21.570 1.00 92.81 190 SER A N 1
ATOM 1460 C CA . SER A 1 190 ? 10.294 -5.782 -21.344 1.00 92.81 190 SER A CA 1
ATOM 1461 C C . SER A 1 190 ? 9.128 -4.802 -21.187 1.00 92.81 190 SER A C 1
ATOM 1463 O O . SER A 1 190 ? 9.150 -3.891 -20.363 1.00 92.81 190 SER A O 1
ATOM 1465 N N . LYS A 1 191 ? 8.063 -5.020 -21.967 1.00 90.44 191 LYS A N 1
ATOM 1466 C CA . LYS A 1 191 ? 6.859 -4.168 -21.979 1.00 90.44 191 LYS A CA 1
ATOM 1467 C C . LYS A 1 191 ? 5.681 -4.745 -21.194 1.00 90.44 191 LYS A C 1
ATOM 1469 O O . LYS A 1 191 ? 4.636 -4.105 -21.140 1.00 90.44 191 LYS A O 1
ATOM 1474 N N . GLY A 1 192 ? 5.814 -5.955 -20.652 1.00 94.19 192 GLY A N 1
ATOM 1475 C CA . GLY A 1 192 ? 4.760 -6.645 -19.902 1.00 94.19 192 GLY A CA 1
ATOM 1476 C C . GLY A 1 192 ? 4.824 -6.384 -18.397 1.00 94.19 192 GLY A C 1
ATOM 1477 O O . GLY A 1 192 ? 5.524 -5.485 -17.940 1.00 94.19 192 GLY A O 1
ATOM 1478 N N . VAL A 1 193 ? 4.110 -7.203 -17.622 1.00 96.50 193 VAL A N 1
ATOM 1479 C CA . VAL A 1 193 ? 4.292 -7.263 -16.163 1.00 96.50 193 VAL A CA 1
ATOM 1480 C C . VAL A 1 193 ? 5.726 -7.708 -15.862 1.00 96.50 193 VAL A C 1
ATOM 1482 O O . VAL A 1 193 ? 6.244 -8.636 -16.490 1.00 96.50 193 VAL A O 1
ATOM 1485 N N . ASN A 1 194 ? 6.381 -7.031 -14.918 1.00 96.19 194 ASN A N 1
ATOM 1486 C CA . ASN A 1 194 ? 7.738 -7.371 -14.505 1.00 96.19 194 ASN A CA 1
ATOM 1487 C C . ASN A 1 194 ? 7.787 -8.813 -13.959 1.00 96.19 194 ASN A C 1
ATOM 1489 O O . ASN A 1 194 ? 6.957 -9.203 -13.145 1.00 96.19 194 ASN A O 1
ATOM 1493 N N . LYS A 1 195 ? 8.777 -9.609 -14.386 1.00 94.50 195 LYS A N 1
ATOM 1494 C CA . LYS A 1 195 ? 8.897 -11.037 -14.023 1.00 94.50 195 LYS A CA 1
ATOM 1495 C C . LYS A 1 195 ? 9.142 -11.285 -12.525 1.00 94.50 195 LYS A C 1
ATOM 1497 O O . LYS A 1 195 ? 9.017 -12.419 -12.080 1.00 94.50 195 LYS A O 1
ATOM 1502 N N . GLY A 1 196 ? 9.543 -10.258 -11.777 1.00 92.44 196 GLY A N 1
ATOM 1503 C CA . GLY A 1 196 ? 9.735 -10.294 -10.328 1.00 92.44 196 GLY A CA 1
ATOM 1504 C C . GLY A 1 196 ? 8.529 -9.821 -9.512 1.00 92.44 196 GLY A C 1
ATOM 1505 O O . GLY A 1 196 ? 8.674 -9.711 -8.294 1.00 92.44 196 GLY A O 1
ATOM 1506 N N . PHE A 1 197 ? 7.406 -9.487 -10.163 1.00 89.88 197 PHE A N 1
ATOM 1507 C CA . PHE A 1 197 ? 6.156 -9.095 -9.506 1.00 89.88 197 PHE A CA 1
ATOM 1508 C C . PHE A 1 197 ? 5.535 -10.282 -8.769 1.00 89.88 197 PHE A C 1
ATOM 1510 O O . PHE A 1 197 ? 5.241 -10.103 -7.563 1.00 89.88 197 PHE A O 1
#

Radius of gyration: 16.59 Å; Cα contacts (8 Å, |Δi|>4): 217; chains: 1; bounding box: 38×38×42 Å

InterPro domains:
  IPR003607 HD/PDEase domain [SM00471] (43-150)
  IPR003607 HD/PDEase domain [cd00077] (48-107)
  IPR006674 HD domain [PF01966] (48-136)

Foldseek 3Di:
DDDDDDDDDDDPPPDDDDPQDPPVQFQPDPLSVVLLVLLVRFPDLLLQLLLSQLLVQLVVVCVVVPVVPPPSVVNSLLSSLSSCLLVCLGPVPVDDDDTPDDPVSVVVSVVLSVCLQPPPCQCPPDSSNNSSNVSNVVSPDDPCVSRNNPLVQQVSLVSLLVSCVVPVVSLPPPGLSVLSNVQCVVPVPDPHRRPSD

Solvent-accessible surface area (backbone atoms only — not comparable to full-atom values): 11460 Å² total; per-residue (Å²): 133,82,82,82,90,81,79,95,72,87,83,83,76,89,68,85,83,72,89,81,69,71,66,88,80,51,55,98,41,74,59,26,50,50,40,49,51,53,29,71,73,60,46,54,71,24,55,44,23,46,21,50,47,26,30,56,43,22,55,51,48,36,64,75,70,61,52,89,61,71,44,76,76,44,47,35,48,46,43,38,28,31,49,43,49,66,44,63,48,31,84,92,42,69,59,94,79,89,68,99,60,54,72,68,56,50,47,54,31,51,53,23,39,74,29,46,83,37,85,80,51,17,66,70,75,40,70,66,14,23,35,51,39,62,11,53,77,51,64,73,76,73,66,42,91,86,36,45,52,74,60,32,67,36,54,51,44,52,36,38,34,57,42,24,73,77,38,59,79,62,31,39,85,98,36,64,44,21,40,35,39,55,41,36,75,75,46,74,83,65,86,64,62,53,89,39,111

Organism: NCBI:txid147567